Protein AF-A0A2X5NTI5-F1 (afdb_monomer_lite)

pLDDT: mean 83.98, std 12.08, range [47.41, 97.75]

Foldseek 3Di:
DVVVVVVVVVVVVVVVVVVVVVVVVLVVDPDPVVNVVVVVVVVVVVVVVVVVVVVVVVVVVVVVVVVVVVVVVVVVVVVVVVVVVVVVVVVVLQVLLQVQLQVLCCQLPVWGKGKDWDQDPVVRDIDIDIDTPDPDDDPLCVVLSVLSSLLSVLVSCVVVVPPDANEDEDEDPPSDQLSSVVSSVVSQVVGPHYYHYDYDPVNDDDPVVVVVCVVPPPDDADPCRHPVND

Structure (mmCIF, N/CA/C/O backbone):
data_AF-A0A2X5NTI5-F1
#
_entry.id   AF-A0A2X5NTI5-F1
#
loop_
_atom_site.group_PDB
_atom_site.id
_atom_site.type_symbol
_atom_site.label_atom_id
_atom_site.label_alt_id
_atom_site.label_comp_id
_atom_site.label_asym_id
_atom_site.label_entity_id
_atom_site.label_seq_id
_atom_site.pdbx_PDB_ins_code
_atom_site.Cartn_x
_atom_site.Cartn_y
_atom_site.Cartn_z
_atom_site.occupancy
_atom_site.B_iso_or_equiv
_atom_site.auth_seq_id
_atom_site.auth_comp_id
_atom_site.auth_asym_id
_atom_site.auth_atom_id
_atom_site.pdbx_PDB_model_num
ATOM 1 N N . MET A 1 1 ? -51.216 2.227 26.513 1.00 47.41 1 MET A N 1
ATOM 2 C CA . MET A 1 1 ? -50.997 3.481 27.269 1.00 47.41 1 MET A CA 1
ATOM 3 C C . MET A 1 1 ? -52.129 3.809 28.250 1.00 47.41 1 MET A C 1
ATOM 5 O O . MET A 1 1 ? -51.790 4.168 29.366 1.00 47.41 1 MET A O 1
ATOM 9 N N . LEU A 1 2 ? -53.422 3.620 27.923 1.00 50.56 2 LEU A N 1
ATOM 10 C CA . LEU A 1 2 ? -54.542 3.900 28.855 1.00 50.56 2 LEU A CA 1
ATOM 11 C C . LEU A 1 2 ? -54.481 3.134 30.196 1.00 50.56 2 LEU A C 1
ATOM 13 O O . LEU A 1 2 ? -54.517 3.763 31.244 1.00 50.56 2 LEU A O 1
ATOM 17 N N . LYS A 1 3 ? -54.264 1.809 30.181 1.00 49.47 3 LYS A N 1
ATOM 18 C CA . LYS A 1 3 ? -54.204 0.983 31.411 1.00 49.47 3 LYS A CA 1
ATOM 19 C C . LYS A 1 3 ? -53.106 1.383 32.409 1.00 49.47 3 LYS A C 1
ATOM 21 O O . LYS A 1 3 ? -53.234 1.139 33.601 1.00 49.47 3 LYS A O 1
ATOM 26 N N . LYS A 1 4 ? -52.011 1.985 31.927 1.00 50.00 4 LYS A N 1
ATOM 27 C CA . LYS A 1 4 ? -50.905 2.455 32.782 1.00 50.00 4 LYS A CA 1
ATOM 28 C C . LYS A 1 4 ? -51.249 3.792 33.456 1.00 50.00 4 LYS A C 1
ATOM 30 O O . LYS A 1 4 ? -50.701 4.084 34.506 1.00 50.00 4 LYS A O 1
ATOM 35 N N . LYS A 1 5 ? -52.163 4.571 32.860 1.00 53.84 5 LYS A N 1
ATOM 36 C CA . LYS A 1 5 ? -52.659 5.852 33.379 1.00 53.84 5 LYS A CA 1
ATOM 37 C C . LYS A 1 5 ? -53.731 5.634 34.453 1.00 53.84 5 LYS A C 1
ATOM 39 O O . LYS A 1 5 ? -53.582 6.148 35.550 1.00 53.84 5 LYS A O 1
ATOM 44 N N . GLU A 1 6 ? -54.684 4.733 34.199 1.00 61.25 6 GLU A N 1
ATOM 45 C CA . GLU A 1 6 ? -55.702 4.313 35.184 1.00 61.25 6 GLU A CA 1
ATOM 46 C C . GLU A 1 6 ? -55.080 3.716 36.461 1.00 61.25 6 GLU A C 1
ATOM 48 O O . GLU A 1 6 ? -55.556 3.964 37.566 1.00 61.25 6 GLU A O 1
ATOM 53 N N . GLY A 1 7 ? -53.975 2.971 36.328 1.00 62.06 7 GLY A N 1
ATOM 54 C CA . GLY A 1 7 ? -53.232 2.444 37.477 1.00 62.06 7 GLY A CA 1
ATOM 55 C C . GLY A 1 7 ? -52.510 3.515 38.304 1.00 62.06 7 GLY A C 1
ATOM 56 O O . GLY A 1 7 ? -52.376 3.347 39.512 1.00 62.06 7 GLY A O 1
ATOM 57 N N . ILE A 1 8 ? -52.068 4.615 37.684 1.00 63.16 8 ILE A N 1
ATOM 58 C CA . ILE A 1 8 ? -51.453 5.753 38.388 1.00 63.16 8 ILE A CA 1
ATOM 59 C C . ILE A 1 8 ? -52.534 6.568 39.109 1.00 63.16 8 ILE A C 1
ATOM 61 O O . ILE A 1 8 ? -52.346 6.940 40.266 1.00 63.16 8 ILE A O 1
ATOM 65 N N . ASP A 1 9 ? -53.687 6.777 38.471 1.00 71.88 9 ASP A N 1
ATOM 66 C CA . ASP A 1 9 ? -54.797 7.545 39.045 1.00 71.88 9 ASP A CA 1
ATOM 67 C C . ASP A 1 9 ? -55.389 6.853 40.288 1.00 71.88 9 ASP A C 1
ATOM 69 O O . ASP A 1 9 ? -55.587 7.499 41.317 1.00 71.88 9 ASP A O 1
ATOM 73 N N . ALA A 1 10 ? -55.549 5.525 40.260 1.00 73.56 10 ALA A N 1
ATOM 74 C CA . ALA A 1 10 ? -56.008 4.748 41.418 1.00 73.56 10 ALA A CA 1
ATOM 75 C C . ALA A 1 10 ? -55.009 4.744 42.596 1.00 73.56 10 ALA A C 1
ATOM 77 O O . ALA A 1 10 ? -55.403 4.660 43.762 1.00 73.56 10 ALA A O 1
ATOM 78 N N . VAL A 1 11 ? -53.704 4.820 42.311 1.00 71.81 11 VAL A N 1
ATOM 79 C CA . VAL A 1 11 ? -52.665 4.939 43.348 1.00 71.81 11 VAL A CA 1
ATOM 80 C C . VAL A 1 11 ? -52.679 6.340 43.960 1.00 71.81 11 VAL A C 1
ATOM 82 O O . VAL A 1 11 ? -52.600 6.463 45.180 1.00 71.81 11 VAL A O 1
ATOM 85 N N . ASN A 1 12 ? -52.861 7.382 43.146 1.00 71.12 12 ASN A N 1
ATOM 86 C CA . ASN A 1 12 ? -52.989 8.760 43.623 1.00 71.12 12 ASN A CA 1
ATOM 87 C C . ASN A 1 12 ? -54.233 8.960 44.503 1.00 71.12 12 ASN A C 1
ATOM 89 O O . ASN A 1 12 ? -54.155 9.648 45.518 1.00 71.12 12 ASN A O 1
ATOM 93 N N . GLU A 1 13 ? -55.358 8.319 44.175 1.00 79.25 13 GLU A N 1
ATOM 94 C CA . GLU A 1 13 ? -56.563 8.339 45.016 1.00 79.25 13 GLU A CA 1
ATOM 95 C C . GLU A 1 13 ? -56.308 7.738 46.404 1.00 79.25 13 GLU A C 1
ATOM 97 O O . GLU A 1 13 ? -56.663 8.339 47.417 1.00 79.25 13 GLU A O 1
ATOM 102 N N . LYS A 1 14 ? -55.616 6.593 46.470 1.00 74.69 14 LYS A N 1
ATOM 103 C CA . LYS A 1 14 ? -55.236 5.969 47.748 1.00 74.69 14 LYS A CA 1
ATOM 104 C C . LYS A 1 14 ? -54.244 6.807 48.548 1.00 74.69 14 LYS A C 1
ATOM 106 O O . LYS A 1 14 ? -54.340 6.848 49.770 1.00 74.69 14 LYS A O 1
ATOM 111 N N . ILE A 1 15 ? -53.300 7.474 47.884 1.00 74.19 15 ILE A N 1
ATOM 112 C CA . ILE A 1 15 ? -52.361 8.392 48.545 1.00 74.19 15 ILE A CA 1
ATOM 113 C C . ILE A 1 15 ? -53.125 9.557 49.185 1.00 74.19 15 ILE A C 1
ATOM 115 O O . ILE A 1 15 ? -52.877 9.891 50.342 1.00 74.19 15 ILE A O 1
ATOM 119 N N . ASN A 1 16 ? -54.095 10.128 48.471 1.00 77.00 16 ASN A N 1
ATOM 120 C CA . ASN A 1 16 ? -54.912 11.224 48.986 1.00 77.00 16 ASN A CA 1
ATOM 121 C C . ASN A 1 16 ? -55.794 10.794 50.168 1.00 77.00 16 ASN A C 1
ATOM 123 O O . ASN A 1 16 ? -55.910 11.542 51.139 1.00 77.00 16 ASN A O 1
ATOM 127 N N . ASP A 1 17 ? -56.368 9.589 50.125 1.00 78.38 17 ASP A N 1
ATOM 128 C CA . ASP A 1 17 ? -57.139 9.038 51.246 1.00 78.38 17 ASP A CA 1
ATOM 129 C C . ASP A 1 17 ? -56.257 8.804 52.486 1.00 78.38 17 ASP A C 1
ATOM 131 O O . ASP A 1 17 ? -56.614 9.204 53.596 1.00 78.38 17 ASP A O 1
ATOM 135 N N . PHE A 1 18 ? -55.045 8.267 52.309 1.00 74.94 18 PHE A N 1
ATOM 136 C CA . PHE A 1 18 ? -54.101 8.112 53.419 1.00 74.94 18 PHE A CA 1
ATOM 137 C C . PHE A 1 18 ? -53.634 9.450 54.000 1.00 74.94 18 PHE A C 1
ATOM 139 O O . PHE A 1 18 ? -53.533 9.563 55.221 1.00 74.94 18 PHE A O 1
ATOM 146 N N . HIS A 1 19 ? -53.438 10.485 53.179 1.00 72.38 19 HIS A N 1
ATOM 147 C CA . HIS A 1 19 ? -53.153 11.834 53.678 1.00 72.38 19 HIS A CA 1
ATOM 148 C C . HIS A 1 19 ? -54.325 12.431 54.466 1.00 72.38 19 HIS A C 1
ATOM 150 O O . HIS A 1 19 ? -54.111 13.107 55.474 1.00 72.38 19 HIS A O 1
ATOM 156 N N . ALA A 1 20 ? -55.569 12.166 54.057 1.00 74.50 20 ALA A N 1
ATOM 157 C CA . ALA A 1 20 ? -56.748 12.609 54.796 1.00 74.50 20 ALA A CA 1
ATOM 158 C C . ALA A 1 20 ? -56.851 11.919 56.169 1.00 74.50 20 ALA A C 1
ATOM 160 O O . ALA A 1 20 ? -57.092 12.582 57.185 1.00 74.50 20 ALA A O 1
ATOM 161 N N . GLN A 1 21 ? -56.610 10.606 56.217 1.00 71.94 21 GLN A N 1
ATOM 162 C CA . GLN A 1 21 ? -56.594 9.828 57.458 1.00 71.94 21 GLN A CA 1
ATOM 163 C C . GLN A 1 21 ? -55.459 10.273 58.390 1.00 71.94 21 GLN A C 1
ATOM 165 O O . GLN A 1 21 ? -55.701 10.504 59.576 1.00 71.94 21 GLN A O 1
ATOM 170 N N . GLU A 1 22 ? -54.259 10.497 57.855 1.00 63.94 22 GLU A N 1
ATOM 171 C CA . GLU A 1 22 ? -53.105 11.050 58.571 1.00 63.94 22 GLU A CA 1
ATOM 172 C C . GLU A 1 22 ? -53.447 12.403 59.217 1.00 63.94 22 GLU A C 1
ATOM 174 O O . GLU A 1 22 ? -53.312 12.570 60.431 1.00 63.94 22 GLU A O 1
ATOM 179 N N . SER A 1 23 ? -54.004 13.338 58.439 1.00 66.62 23 SER A N 1
ATOM 180 C CA . SER A 1 23 ? -54.413 14.664 58.926 1.00 66.62 23 SER A CA 1
ATOM 181 C C . SER A 1 23 ? -55.461 14.596 60.046 1.00 66.62 23 SER A C 1
ATOM 183 O O . SER A 1 23 ? -55.467 15.428 60.957 1.00 66.62 23 SER A O 1
ATOM 185 N N . SER A 1 24 ? -56.355 13.603 60.006 1.00 66.44 24 SER A N 1
ATOM 186 C CA . SER A 1 24 ? -57.350 13.379 61.062 1.00 66.44 24 SER A CA 1
ATOM 187 C C . SER A 1 24 ? -56.728 12.825 62.353 1.00 66.44 24 SER A C 1
ATOM 189 O O . SER A 1 24 ? -57.104 13.240 63.453 1.00 66.44 24 SER A O 1
ATOM 191 N N . LEU A 1 25 ? -55.721 11.955 62.231 1.00 66.56 25 LEU A N 1
ATOM 192 C CA . LEU A 1 25 ? -55.026 11.342 63.361 1.00 66.56 25 LEU A CA 1
ATOM 193 C C . LEU A 1 25 ? -54.205 12.391 64.127 1.00 66.56 25 LEU A C 1
ATOM 195 O O . LEU A 1 25 ? -54.298 12.473 65.351 1.00 66.56 25 LEU A O 1
ATOM 199 N N . PHE A 1 26 ? -53.501 13.268 63.402 1.00 63.75 26 PHE A N 1
ATOM 200 C CA . PHE A 1 26 ? -52.735 14.385 63.969 1.00 63.75 26 PHE A CA 1
ATOM 201 C C . PHE A 1 26 ? -53.587 15.346 64.809 1.00 63.75 26 PHE A C 1
ATOM 203 O O . PHE A 1 26 ? -53.126 15.828 65.841 1.00 63.75 26 PHE A O 1
ATOM 210 N N . LYS A 1 27 ? -54.846 15.593 64.418 1.00 65.19 27 LYS A N 1
ATOM 211 C CA . LYS A 1 27 ? -55.786 16.442 65.179 1.00 65.19 27 LYS A CA 1
ATOM 212 C C . LYS A 1 27 ? -56.246 15.821 66.501 1.00 65.19 27 LYS A C 1
ATOM 214 O O . LYS A 1 27 ? -56.756 16.535 67.361 1.00 65.19 27 LYS A O 1
ATOM 219 N N . THR A 1 28 ? -56.098 14.507 66.655 1.00 62.56 28 THR A N 1
ATOM 220 C CA . THR A 1 28 ? -56.586 13.757 67.822 1.00 62.56 28 THR A CA 1
ATOM 221 C C . THR A 1 28 ? -55.517 13.638 68.922 1.00 62.56 28 THR A C 1
ATOM 223 O O . THR A 1 28 ? -55.835 13.330 70.071 1.00 62.56 28 THR A O 1
ATOM 226 N N . ILE A 1 29 ? -54.253 13.941 68.606 1.00 62.72 29 ILE A N 1
ATOM 227 C CA . ILE A 1 29 ? -53.109 13.869 69.524 1.00 62.72 29 ILE A CA 1
ATOM 228 C C . ILE A 1 29 ? -53.025 15.171 70.337 1.00 62.72 29 ILE A C 1
ATOM 230 O O . ILE A 1 29 ? -52.802 16.245 69.786 1.00 62.72 29 ILE A O 1
ATOM 234 N N . LYS A 1 30 ? -53.233 15.084 71.659 1.00 59.09 30 LYS A N 1
ATOM 235 C CA . LYS A 1 30 ? -53.304 16.243 72.579 1.00 59.09 30 LYS A CA 1
ATOM 236 C C . LYS A 1 30 ? -51.985 16.584 73.287 1.00 59.09 30 LYS A C 1
ATOM 238 O O . LYS A 1 30 ? -51.929 17.583 73.998 1.00 59.09 30 LYS A O 1
ATOM 243 N N . GLU A 1 31 ? -50.944 15.776 73.103 1.00 66.38 31 GLU A N 1
ATOM 244 C CA . GLU A 1 31 ? -49.635 15.949 73.740 1.00 66.38 31 GLU A CA 1
ATOM 245 C C . GLU A 1 31 ? -48.617 16.542 72.740 1.00 66.38 31 GLU A C 1
ATOM 247 O O . GLU A 1 31 ? -48.325 15.926 71.711 1.00 66.38 31 GLU A O 1
ATOM 252 N N . PRO A 1 32 ? -48.066 17.744 73.006 1.00 68.62 32 PRO A N 1
ATOM 253 C CA . PRO A 1 32 ? -47.139 18.425 72.097 1.00 68.62 32 PRO A CA 1
ATOM 254 C C . PRO A 1 32 ? -45.862 17.630 71.798 1.00 68.62 32 PRO A C 1
ATOM 256 O O . PRO A 1 32 ? -45.332 17.714 70.691 1.00 68.62 32 PRO A O 1
ATOM 259 N N . GLU A 1 33 ? -45.371 16.851 72.766 1.00 67.00 33 GLU A N 1
ATOM 260 C CA . GLU A 1 33 ? -44.155 16.043 72.614 1.00 67.00 33 GLU A CA 1
ATOM 261 C C . GLU A 1 33 ? -44.337 14.910 71.599 1.00 67.00 33 GLU A C 1
ATOM 263 O O . GLU A 1 33 ? -43.497 14.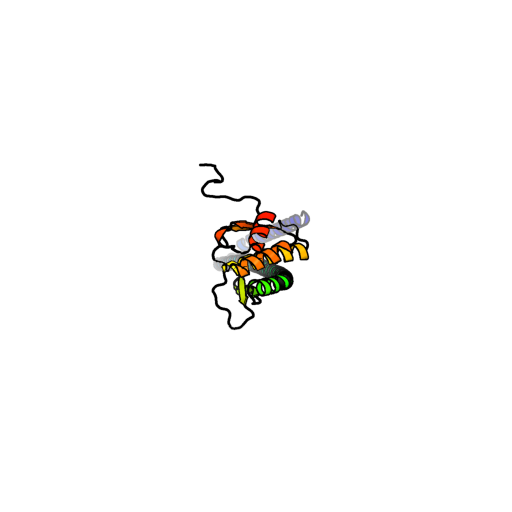741 70.717 1.00 67.00 33 GLU A O 1
ATOM 268 N N . THR A 1 34 ? -45.463 14.193 71.643 1.00 71.38 34 THR A N 1
ATOM 269 C CA . THR A 1 34 ? -45.781 13.113 70.694 1.00 71.38 34 THR A CA 1
ATOM 270 C C . THR A 1 34 ? -45.943 13.651 69.275 1.00 71.38 34 THR A C 1
ATOM 272 O O . THR A 1 34 ? -45.459 13.045 68.321 1.00 71.38 34 THR A O 1
ATOM 275 N N . LEU A 1 35 ? -46.564 14.822 69.126 1.00 73.88 35 LEU A N 1
ATOM 276 C CA . LEU A 1 35 ? -46.727 15.505 67.839 1.00 73.88 35 LEU A CA 1
ATOM 277 C C . LEU A 1 35 ? -45.366 15.922 67.250 1.00 73.88 35 LEU A C 1
ATOM 279 O O . LEU A 1 35 ? -45.123 15.761 66.053 1.00 73.88 35 LEU A O 1
ATOM 283 N N . ASN A 1 36 ? -44.442 16.376 68.102 1.00 75.00 36 ASN A N 1
ATOM 284 C CA . ASN A 1 36 ? -43.073 16.699 67.709 1.00 75.00 36 ASN A CA 1
ATOM 285 C C . ASN A 1 36 ? -42.286 15.445 67.276 1.00 75.00 36 ASN A C 1
ATOM 287 O O . ASN A 1 36 ? -41.614 15.466 66.246 1.00 75.00 36 ASN A O 1
ATOM 291 N N . SER A 1 37 ? -42.419 14.326 67.998 1.00 75.94 37 SER A N 1
ATOM 292 C CA . SER A 1 37 ? -41.801 13.045 67.621 1.00 75.94 37 SER A CA 1
ATOM 293 C C . SER A 1 37 ? -42.321 12.502 66.287 1.00 75.94 37 SER A C 1
ATOM 295 O O . SER A 1 37 ? -41.539 11.990 65.487 1.00 75.94 37 SER A O 1
ATOM 297 N N . ILE A 1 38 ? -43.620 12.641 66.002 1.00 78.75 38 ILE A N 1
ATOM 298 C CA . ILE A 1 38 ? -44.190 12.216 64.715 1.00 78.75 38 ILE A CA 1
ATOM 299 C C . ILE A 1 38 ? -43.662 13.094 63.574 1.00 78.75 38 ILE A C 1
ATOM 301 O O . ILE A 1 38 ? -43.257 12.560 62.545 1.00 78.75 38 ILE A O 1
ATOM 305 N N . ASN A 1 39 ? -43.579 14.415 63.761 1.00 79.69 39 ASN A N 1
ATOM 306 C CA . ASN A 1 39 ? -42.977 15.307 62.763 1.00 79.69 39 ASN A CA 1
ATOM 307 C C . ASN A 1 39 ? -41.508 14.949 62.480 1.00 79.69 39 ASN A C 1
ATOM 309 O O . ASN A 1 39 ? -41.081 14.947 61.327 1.00 79.69 39 ASN A O 1
ATOM 313 N N . GLN A 1 40 ? -40.735 14.584 63.508 1.00 82.88 40 GLN A N 1
ATOM 314 C CA . GLN A 1 40 ? -39.362 14.102 63.327 1.00 82.88 40 GLN A CA 1
ATOM 315 C C . GLN A 1 40 ? -39.304 12.800 62.516 1.00 82.88 40 GLN A C 1
ATOM 317 O O . GLN A 1 40 ? -38.459 12.670 61.629 1.00 82.88 40 GLN A O 1
ATOM 322 N N . LEU A 1 41 ? -40.208 11.850 62.777 1.00 80.62 41 LEU A N 1
ATOM 323 C CA . LEU A 1 41 ? -40.315 10.613 61.996 1.00 80.62 41 LEU A CA 1
ATOM 324 C C . LEU A 1 41 ? -40.711 10.888 60.541 1.00 80.62 41 LEU A C 1
ATOM 326 O O . LEU A 1 41 ? -40.142 10.278 59.638 1.00 80.62 41 LEU A O 1
ATOM 330 N N . PHE A 1 42 ? -41.628 11.826 60.301 1.00 83.50 42 PHE A N 1
ATOM 331 C CA . PHE A 1 42 ? -42.053 12.216 58.957 1.00 83.50 42 PHE A CA 1
ATOM 332 C C . PHE A 1 42 ? -40.919 12.875 58.161 1.00 83.50 42 PHE A C 1
ATOM 334 O O . PHE A 1 42 ? -40.689 12.528 57.000 1.00 83.50 42 PHE A O 1
ATOM 341 N N . ASN A 1 43 ? -40.151 13.764 58.797 1.00 87.56 43 ASN A N 1
ATOM 342 C CA . ASN A 1 43 ? -38.966 14.368 58.187 1.00 87.56 43 ASN A CA 1
ATOM 343 C C . ASN A 1 43 ? -37.936 13.298 57.813 1.00 87.56 43 ASN A C 1
ATOM 345 O O . ASN A 1 43 ? -37.433 13.287 56.693 1.00 87.56 43 ASN A O 1
ATOM 349 N N . LYS A 1 44 ? -37.689 12.341 58.715 1.00 88.69 44 LYS A N 1
ATOM 350 C CA . LYS A 1 44 ? -36.757 11.237 58.465 1.00 88.69 44 LYS A CA 1
ATOM 351 C C . LYS A 1 44 ? -37.243 10.296 57.359 1.00 88.69 44 LYS A C 1
ATOM 353 O O . LYS A 1 44 ? -36.443 9.822 56.560 1.00 88.69 44 LYS A O 1
ATOM 358 N N . LEU A 1 45 ? -38.549 10.042 57.275 1.00 85.44 45 LEU A N 1
ATOM 359 C CA . LEU A 1 45 ? -39.154 9.282 56.179 1.00 85.44 45 LEU A CA 1
ATOM 360 C C . LEU A 1 45 ? -39.006 10.010 54.836 1.00 85.44 45 LEU A C 1
ATOM 362 O O . LEU A 1 45 ? -38.719 9.371 53.825 1.00 85.44 45 LEU A O 1
ATOM 366 N N . THR A 1 46 ? -39.193 11.329 54.828 1.00 88.56 46 THR A N 1
ATOM 367 C CA . THR A 1 46 ? -39.023 12.165 53.632 1.00 88.56 46 THR A CA 1
ATOM 368 C C . THR A 1 46 ? -37.575 12.129 53.149 1.00 88.56 46 THR A C 1
ATOM 370 O O . THR A 1 46 ? -37.336 11.806 51.990 1.00 88.56 46 THR A O 1
ATOM 373 N N . GLU A 1 47 ? -36.612 12.315 54.053 1.00 91.81 47 GLU A N 1
ATOM 374 C CA . GLU A 1 47 ? -35.179 12.206 53.754 1.00 91.81 47 GLU A CA 1
ATOM 375 C C . GLU A 1 47 ? -34.816 10.815 53.198 1.00 91.81 47 GLU A C 1
ATOM 377 O O . GLU A 1 47 ? -34.097 10.692 52.207 1.00 91.81 47 GLU A O 1
ATOM 382 N N . LEU A 1 48 ? -35.360 9.740 53.781 1.00 90.69 48 LEU A N 1
ATOM 383 C CA . LEU A 1 48 ? -35.163 8.379 53.269 1.00 90.69 48 LEU A CA 1
ATOM 384 C C . LEU A 1 48 ? -35.742 8.187 51.859 1.00 90.69 48 LEU A C 1
ATOM 386 O O . LEU A 1 48 ? -35.129 7.493 51.049 1.00 90.69 48 LEU A O 1
ATOM 390 N N . ARG A 1 49 ? -36.894 8.794 51.545 1.00 89.12 49 ARG A N 1
ATOM 391 C CA . ARG A 1 49 ? -37.496 8.741 50.201 1.00 89.12 49 ARG A CA 1
ATOM 392 C C . ARG A 1 49 ? -36.665 9.500 49.171 1.00 89.12 49 ARG A C 1
ATOM 394 O O . ARG A 1 49 ? -36.468 8.989 48.072 1.00 89.12 49 ARG A O 1
ATOM 401 N N . GLU A 1 50 ? -36.160 10.678 49.521 1.00 92.62 50 GLU A N 1
ATOM 402 C CA . GLU A 1 50 ? -35.265 11.455 48.656 1.00 92.62 50 GLU A CA 1
ATOM 403 C C . GLU A 1 50 ? -33.962 10.694 48.383 1.00 92.62 50 GLU A C 1
ATOM 405 O O . GLU A 1 50 ? -33.534 10.574 47.233 1.00 92.62 50 GLU A O 1
ATOM 410 N N . ASN A 1 51 ? -33.380 10.093 49.425 1.00 92.69 51 ASN A N 1
ATOM 411 C CA . ASN A 1 51 ? -32.199 9.244 49.298 1.00 92.69 51 ASN A CA 1
ATOM 412 C C . ASN A 1 51 ? -32.464 8.024 48.408 1.00 92.69 51 ASN A C 1
ATOM 414 O O . ASN A 1 51 ? -31.640 7.710 47.550 1.00 92.69 51 ASN A O 1
ATOM 418 N N . LEU A 1 52 ? -33.614 7.360 48.559 1.00 91.25 52 LEU A N 1
ATOM 419 C CA . LEU A 1 52 ? -33.998 6.232 47.709 1.00 91.25 52 LEU A CA 1
ATOM 420 C C . LEU A 1 52 ? -34.104 6.650 46.235 1.00 91.25 52 LEU A C 1
ATOM 422 O O . LEU A 1 52 ? -33.497 6.006 45.385 1.00 91.25 52 LEU A O 1
ATOM 426 N N . ALA A 1 53 ? -34.794 7.754 45.937 1.00 90.94 53 ALA A N 1
ATOM 427 C CA . ALA A 1 53 ? -34.933 8.261 44.570 1.00 90.94 53 ALA A CA 1
ATOM 428 C C . ALA A 1 53 ? -33.574 8.635 43.944 1.00 90.94 53 ALA A C 1
ATOM 430 O O . ALA A 1 53 ? -33.317 8.372 42.764 1.00 90.94 53 ALA A O 1
ATOM 431 N N . SER A 1 54 ? -32.673 9.211 44.745 1.00 93.31 54 SER A N 1
ATOM 432 C CA . SER A 1 54 ? -31.294 9.501 44.340 1.00 93.31 54 SER A CA 1
ATOM 433 C C . SER A 1 54 ? -30.518 8.218 44.014 1.00 93.31 54 SER A C 1
ATOM 435 O O . SER A 1 54 ? -29.880 8.123 42.961 1.00 93.31 54 SER A O 1
ATOM 437 N N . ILE A 1 55 ? -30.623 7.193 44.866 1.00 93.69 55 ILE A N 1
ATOM 438 C CA . ILE A 1 55 ? -29.998 5.881 44.647 1.00 93.69 55 ILE A CA 1
ATOM 439 C C . ILE A 1 55 ? -30.545 5.218 43.377 1.00 93.69 55 ILE A C 1
ATOM 441 O O . ILE A 1 55 ? -29.755 4.741 42.565 1.00 93.69 55 ILE A O 1
ATOM 445 N N . GLU A 1 56 ? -31.860 5.223 43.161 1.00 91.75 56 GLU A N 1
ATOM 446 C CA . GLU A 1 56 ? -32.495 4.661 41.960 1.00 91.75 56 GLU A CA 1
ATOM 447 C C . GLU A 1 56 ? -32.028 5.366 40.678 1.00 91.75 56 GLU A C 1
ATOM 449 O O . GLU A 1 56 ? -31.723 4.718 39.670 1.00 91.75 56 GLU A O 1
ATOM 454 N N . THR A 1 57 ? -31.893 6.693 40.728 1.00 95.81 57 THR A N 1
ATOM 455 C CA . THR A 1 57 ? -31.368 7.488 39.611 1.00 95.81 57 THR A CA 1
ATOM 456 C C . THR A 1 57 ? -29.916 7.118 39.310 1.00 95.81 57 THR A C 1
ATOM 458 O O . THR A 1 57 ? -29.557 6.887 38.154 1.00 95.81 57 THR A O 1
ATOM 461 N N . ASN A 1 58 ? -29.075 7.012 40.340 1.00 94.75 58 ASN A N 1
ATOM 462 C CA . ASN A 1 58 ? -27.675 6.618 40.182 1.00 94.75 58 ASN A CA 1
ATOM 463 C C . ASN A 1 58 ? -27.541 5.190 39.646 1.00 94.75 58 ASN A C 1
ATOM 465 O O . ASN A 1 58 ? -26.730 4.948 38.756 1.00 94.75 58 ASN A O 1
ATOM 469 N N . LEU A 1 59 ? -28.366 4.260 40.129 1.00 95.06 59 LEU A N 1
ATOM 470 C CA . LEU A 1 59 ? -28.387 2.878 39.658 1.00 95.06 59 LEU A CA 1
ATOM 471 C C . LEU A 1 59 ? -28.776 2.795 38.177 1.00 95.06 59 LEU A C 1
ATOM 473 O O . LEU A 1 59 ? -28.143 2.069 37.415 1.00 95.06 59 LEU A O 1
ATOM 477 N N . THR A 1 60 ? -29.752 3.597 37.749 1.00 96.38 60 THR A N 1
ATOM 478 C CA . THR A 1 60 ? -30.131 3.709 36.332 1.00 96.38 60 THR A CA 1
ATOM 479 C C . THR A 1 60 ? -28.958 4.214 35.491 1.00 96.38 60 THR A C 1
ATOM 481 O O . THR A 1 60 ? -28.590 3.576 34.510 1.00 96.38 60 THR A O 1
ATOM 484 N N . ARG A 1 61 ? -28.282 5.286 35.928 1.00 96.12 61 ARG A N 1
ATOM 485 C CA . ARG A 1 61 ? -27.097 5.826 35.235 1.00 96.12 61 ARG A CA 1
ATOM 486 C C . ARG A 1 61 ? -25.954 4.816 35.140 1.00 96.12 61 ARG A C 1
ATOM 488 O O . ARG A 1 61 ? -25.279 4.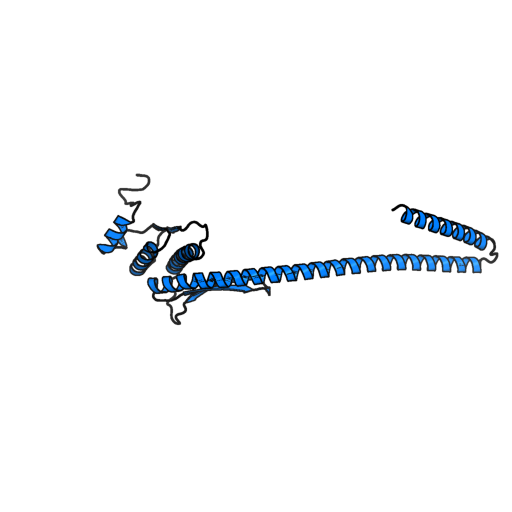765 34.114 1.00 96.12 61 ARG A O 1
ATOM 495 N N . ILE A 1 62 ? -25.722 4.030 36.192 1.00 96.88 62 ILE A N 1
ATOM 496 C CA . ILE A 1 62 ? -24.708 2.966 36.198 1.00 96.88 62 ILE A CA 1
ATOM 497 C C . ILE A 1 62 ? -25.067 1.894 35.168 1.00 96.88 62 ILE A C 1
ATOM 499 O O . ILE A 1 62 ? -24.209 1.498 34.383 1.00 96.88 62 ILE A O 1
ATOM 503 N N . ASN A 1 63 ? -26.328 1.464 35.124 1.00 96.88 63 ASN A N 1
ATOM 504 C CA . ASN A 1 63 ? -26.784 0.469 34.157 1.00 96.88 63 ASN A CA 1
ATOM 505 C C . ASN A 1 63 ? -26.655 0.970 32.712 1.00 96.88 63 ASN A C 1
ATOM 507 O O . ASN A 1 63 ? -26.137 0.240 31.869 1.00 96.88 63 ASN A O 1
ATOM 511 N N . ASP A 1 64 ? -27.041 2.219 32.442 1.00 97.50 64 ASP A N 1
ATOM 512 C CA . ASP A 1 64 ? -26.906 2.832 31.116 1.00 97.50 64 ASP A CA 1
ATOM 513 C C . ASP A 1 64 ? -25.434 2.963 30.705 1.00 97.50 64 ASP A C 1
ATOM 515 O O . ASP A 1 64 ? -25.065 2.650 29.573 1.00 97.50 64 ASP A O 1
ATOM 519 N N . THR A 1 65 ? -24.567 3.366 31.639 1.00 97.31 65 THR A N 1
ATOM 520 C CA . THR A 1 65 ? -23.119 3.462 31.400 1.00 97.31 65 THR A CA 1
ATOM 521 C C . THR A 1 65 ? -22.516 2.089 31.112 1.00 97.31 65 THR A C 1
ATOM 523 O O . THR A 1 65 ? -21.744 1.952 30.168 1.00 97.31 65 THR A O 1
ATOM 526 N N . ASN A 1 66 ? -22.897 1.053 31.863 1.00 97.44 66 ASN A N 1
ATOM 527 C CA . ASN A 1 66 ? -22.431 -0.315 31.627 1.00 97.44 66 ASN A CA 1
ATOM 528 C C . ASN A 1 66 ? -22.909 -0.858 30.274 1.00 97.44 66 ASN A C 1
ATOM 530 O O . ASN A 1 66 ? -22.150 -1.530 29.578 1.00 97.44 66 ASN A O 1
ATOM 534 N N . ALA A 1 67 ? -24.146 -0.550 29.877 1.00 97.62 67 ALA A N 1
ATOM 535 C CA . ALA A 1 67 ? -24.658 -0.910 28.559 1.00 97.62 67 ALA A CA 1
ATOM 536 C C . ALA A 1 67 ? -23.876 -0.207 27.438 1.00 97.62 67 ALA A C 1
ATOM 538 O O . ALA A 1 67 ? -23.554 -0.834 26.429 1.00 97.62 67 ALA A O 1
ATOM 539 N N . LEU A 1 68 ? -23.523 1.069 27.631 1.00 97.62 68 LEU A N 1
ATOM 540 C CA . LEU A 1 68 ? -22.697 1.818 26.688 1.00 97.62 68 LEU A CA 1
ATOM 541 C C . LEU A 1 68 ? -21.276 1.250 26.593 1.00 97.62 68 LEU A C 1
ATOM 543 O O . LEU A 1 68 ? -20.792 1.057 25.483 1.00 97.62 68 LEU A O 1
ATOM 547 N N . ILE A 1 69 ? -20.631 0.949 27.726 1.00 97.38 69 ILE A N 1
ATOM 548 C CA . ILE A 1 69 ? -19.302 0.317 27.761 1.00 97.38 69 ILE A CA 1
ATOM 549 C C . ILE A 1 69 ? -19.329 -0.981 26.959 1.00 97.38 69 ILE A C 1
ATOM 551 O O . ILE A 1 69 ? -18.543 -1.130 26.030 1.00 97.38 69 ILE A O 1
ATOM 555 N N . LYS A 1 70 ? -20.301 -1.856 27.236 1.00 97.31 70 LYS A N 1
ATOM 556 C CA . LYS A 1 70 ? -20.452 -3.118 26.511 1.00 97.31 70 LYS A CA 1
ATOM 557 C C . LYS A 1 70 ? -20.641 -2.905 25.006 1.00 97.31 70 LYS A C 1
ATOM 559 O O . LYS A 1 70 ? -20.008 -3.574 24.202 1.00 97.31 70 LYS A O 1
ATOM 564 N N . SER A 1 71 ? -21.474 -1.941 24.610 1.00 97.75 71 SER A N 1
ATOM 565 C CA . SER A 1 71 ? -21.677 -1.618 23.192 1.00 97.75 71 SER A CA 1
ATOM 566 C C . SER A 1 71 ? -20.406 -1.099 22.513 1.00 97.75 71 SER A C 1
ATOM 568 O O . SER A 1 71 ? -20.216 -1.337 21.318 1.00 97.75 71 SER A O 1
ATOM 570 N N . LEU A 1 72 ? -19.572 -0.342 23.229 1.00 96.56 72 LEU A N 1
ATOM 571 C CA . LEU A 1 72 ? -18.301 0.164 22.715 1.00 96.56 72 LEU A CA 1
ATOM 572 C C . LEU A 1 72 ? -17.263 -0.955 22.608 1.00 96.56 72 LEU A C 1
ATOM 574 O O . LEU A 1 72 ? -16.551 -1.002 21.611 1.00 96.56 72 LEU A O 1
ATOM 578 N N . GLU A 1 73 ? -17.216 -1.868 23.577 1.00 95.25 73 GLU A N 1
ATOM 579 C CA . GLU A 1 73 ? -16.379 -3.073 23.534 1.00 95.25 73 GLU A CA 1
ATOM 580 C C . GLU A 1 73 ? -16.753 -3.961 22.341 1.00 95.25 73 GLU A C 1
ATOM 582 O O . GLU A 1 73 ? -15.896 -4.238 21.507 1.00 95.25 73 GLU A O 1
ATOM 587 N N . ASP A 1 74 ? -18.042 -4.270 22.164 1.00 96.12 74 ASP A N 1
ATOM 588 C CA . ASP A 1 74 ? -18.536 -5.049 21.019 1.00 96.12 74 ASP A CA 1
ATOM 589 C C . ASP A 1 74 ? -18.205 -4.373 19.672 1.00 96.12 74 ASP A C 1
ATOM 591 O O . ASP A 1 74 ? -17.964 -5.038 18.663 1.00 96.12 74 ASP A O 1
ATOM 595 N N . SER A 1 75 ? -18.222 -3.035 19.625 1.00 95.94 75 SER A N 1
ATOM 596 C CA . SER A 1 75 ? -17.870 -2.276 18.415 1.00 95.94 75 SER A CA 1
ATOM 597 C C . SER A 1 75 ? -16.366 -2.289 18.153 1.00 95.94 75 SER A C 1
ATOM 599 O O . SER A 1 75 ? -15.948 -2.387 17.002 1.00 95.94 75 SER A O 1
ATOM 601 N N . LYS A 1 76 ? -15.552 -2.206 19.211 1.00 90.38 76 LYS A N 1
ATOM 602 C CA . LYS A 1 76 ? -14.094 -2.300 19.131 1.00 90.38 76 LYS A CA 1
ATOM 603 C C . LYS A 1 76 ? -13.676 -3.662 18.584 1.00 90.38 76 LYS A C 1
ATOM 605 O O . LYS A 1 76 ? -12.842 -3.711 17.689 1.00 90.38 76 LYS A O 1
ATOM 610 N N . ASP A 1 77 ? -14.276 -4.737 19.084 1.00 90.56 77 ASP A N 1
ATOM 611 C CA . ASP A 1 77 ? -13.931 -6.099 18.676 1.00 90.56 77 ASP A CA 1
ATOM 612 C C . ASP A 1 77 ? -14.282 -6.343 17.200 1.00 90.56 77 ASP A C 1
ATOM 614 O O . ASP A 1 77 ? -13.448 -6.829 16.444 1.00 90.56 77 ASP A O 1
ATOM 618 N N . LYS A 1 78 ? -15.442 -5.861 16.731 1.00 94.94 78 LYS A N 1
ATOM 619 C CA . LYS A 1 78 ? -15.790 -5.906 15.296 1.00 94.94 78 LYS A CA 1
ATOM 620 C C . LYS A 1 78 ? -14.803 -5.149 14.410 1.00 94.94 78 LYS A C 1
ATOM 622 O O . LYS A 1 78 ? -14.466 -5.621 13.331 1.00 94.94 78 LYS A O 1
ATOM 627 N N . LEU A 1 79 ? -14.357 -3.969 14.844 1.00 90.75 79 LEU A N 1
ATOM 628 C CA . LEU A 1 79 ? -13.362 -3.200 14.096 1.00 90.75 79 LEU A CA 1
ATOM 629 C C . LEU A 1 79 ? -12.016 -3.928 14.038 1.00 90.75 79 LEU A C 1
ATOM 631 O O . LEU A 1 79 ? -11.345 -3.865 13.012 1.00 90.75 79 LEU A O 1
ATOM 635 N N . LEU A 1 80 ? -11.623 -4.620 15.111 1.00 86.69 80 LEU A N 1
ATOM 636 C CA . LEU A 1 80 ? -10.408 -5.435 15.116 1.00 86.69 80 LEU A CA 1
ATOM 637 C C . LEU A 1 80 ? -10.514 -6.601 14.125 1.00 86.69 80 LEU A C 1
ATOM 639 O O . LEU A 1 80 ? -9.583 -6.790 13.346 1.00 86.69 80 LEU A O 1
ATOM 643 N N . ASP A 1 81 ? -11.655 -7.293 14.075 1.00 89.62 81 ASP A N 1
ATOM 644 C CA . ASP A 1 81 ? -11.901 -8.363 13.097 1.00 89.62 81 ASP A CA 1
ATOM 645 C C . ASP A 1 81 ? -11.833 -7.841 11.646 1.00 89.62 81 ASP A C 1
ATOM 647 O O . ASP A 1 81 ? -11.233 -8.465 10.768 1.00 89.62 81 ASP A O 1
ATOM 651 N N . GLU A 1 82 ? -12.421 -6.670 11.373 1.00 90.75 82 GLU A N 1
ATOM 652 C CA . GLU A 1 82 ? -12.363 -6.028 10.051 1.00 90.75 82 GLU A CA 1
ATOM 653 C C . GLU A 1 82 ? -10.930 -5.641 9.654 1.00 90.75 82 GLU A C 1
ATOM 655 O O . GLU A 1 82 ? -10.534 -5.829 8.499 1.00 90.75 82 GLU A O 1
ATOM 660 N N . ILE A 1 83 ? -10.144 -5.122 10.603 1.00 85.56 83 ILE A N 1
ATOM 661 C CA . ILE A 1 83 ? -8.730 -4.793 10.392 1.00 85.56 83 ILE A CA 1
ATOM 662 C C . ILE A 1 83 ? -7.933 -6.062 10.097 1.00 85.56 83 ILE A C 1
ATOM 664 O O . ILE A 1 83 ? -7.156 -6.067 9.145 1.00 85.56 83 ILE A O 1
ATOM 668 N N . GLU A 1 84 ? -8.133 -7.138 10.856 1.00 84.62 84 GLU A N 1
ATOM 669 C CA . GLU A 1 84 ? -7.420 -8.400 10.649 1.00 84.62 84 GLU A CA 1
ATOM 670 C C . GLU A 1 84 ? -7.695 -8.978 9.253 1.00 84.62 84 GLU A C 1
ATOM 672 O O . GLU A 1 84 ? -6.763 -9.325 8.525 1.00 84.62 84 GLU A O 1
ATOM 677 N N . LEU A 1 85 ? -8.960 -8.992 8.821 1.00 88.56 85 LEU A N 1
ATOM 678 C CA . LEU A 1 85 ? -9.334 -9.422 7.471 1.00 88.56 85 LEU A CA 1
ATOM 679 C C . LEU A 1 85 ? -8.695 -8.547 6.382 1.00 88.56 85 LEU A C 1
ATOM 681 O O . LEU A 1 85 ? -8.254 -9.057 5.347 1.00 88.56 85 LEU A O 1
ATOM 685 N N . ALA A 1 86 ? -8.630 -7.231 6.600 1.00 87.25 86 ALA A N 1
ATOM 686 C CA . ALA A 1 86 ? -7.975 -6.313 5.674 1.00 87.25 86 ALA A CA 1
ATOM 687 C C . ALA A 1 86 ? -6.457 -6.553 5.601 1.00 87.25 86 ALA A C 1
ATOM 689 O O . ALA A 1 86 ? -5.898 -6.535 4.503 1.00 87.25 86 ALA A O 1
ATOM 690 N N . VAL A 1 87 ? -5.805 -6.825 6.737 1.00 84.62 87 VAL A N 1
ATOM 691 C CA . VAL A 1 87 ? -4.371 -7.148 6.819 1.00 84.62 87 VAL A CA 1
ATOM 692 C C . VAL A 1 87 ? -4.065 -8.453 6.084 1.00 84.62 87 VAL A C 1
ATOM 694 O O . VAL A 1 87 ? -3.181 -8.464 5.234 1.00 84.62 87 VAL A O 1
ATOM 697 N N . GLN A 1 88 ? -4.851 -9.512 6.284 1.00 86.19 88 GLN A N 1
ATOM 698 C CA . GLN A 1 88 ? -4.677 -10.777 5.551 1.00 86.19 88 GLN A CA 1
ATOM 699 C C . GLN A 1 88 ? -4.821 -10.592 4.030 1.00 86.19 88 GLN A C 1
ATOM 701 O O . GLN A 1 88 ? -4.066 -11.155 3.232 1.00 86.19 88 GLN A O 1
ATOM 706 N N . GLY A 1 89 ? -5.790 -9.778 3.596 1.00 86.94 89 GLY A N 1
ATOM 707 C CA . GLY A 1 89 ? -5.953 -9.437 2.181 1.00 86.94 89 GLY A CA 1
ATOM 708 C C . GLY A 1 89 ? -4.760 -8.659 1.615 1.00 86.94 89 GLY A C 1
ATOM 709 O O . GLY A 1 89 ? -4.400 -8.827 0.448 1.00 86.94 89 GLY A O 1
ATOM 710 N N . LEU A 1 90 ? -4.142 -7.821 2.441 1.00 87.25 90 LEU A N 1
ATOM 711 C CA . LEU A 1 90 ? -2.977 -7.021 2.096 1.00 87.25 90 LEU A CA 1
ATOM 712 C C . LEU A 1 90 ? -1.706 -7.869 1.997 1.00 87.25 90 LEU A C 1
ATOM 714 O O . LEU A 1 90 ? -1.000 -7.739 1.002 1.00 87.25 90 LEU A O 1
ATOM 718 N N . GLU A 1 91 ? -1.473 -8.788 2.935 1.00 88.88 91 GLU A N 1
ATOM 719 C CA . GLU A 1 91 ? -0.359 -9.749 2.901 1.00 88.88 91 GLU A CA 1
ATOM 720 C C . GLU A 1 91 ? -0.354 -10.550 1.596 1.00 88.88 91 GLU A C 1
ATOM 722 O O . GLU A 1 91 ? 0.648 -10.585 0.885 1.00 88.88 91 GLU A O 1
ATOM 727 N N . LYS A 1 92 ? -1.511 -11.084 1.189 1.00 91.56 92 LYS A N 1
ATOM 728 C CA . LYS A 1 92 ? -1.642 -11.802 -0.086 1.00 91.56 92 LYS A CA 1
ATOM 729 C C . LYS A 1 92 ? -1.305 -10.933 -1.301 1.00 91.56 92 LYS A C 1
ATOM 731 O O . LYS A 1 92 ? -0.724 -11.410 -2.275 1.00 91.56 92 LYS A O 1
ATOM 736 N N . ASN A 1 93 ? -1.697 -9.660 -1.285 1.00 93.12 93 ASN A N 1
ATOM 737 C CA . ASN A 1 93 ? -1.359 -8.739 -2.370 1.00 93.12 93 ASN A CA 1
ATOM 738 C C . ASN A 1 93 ? 0.138 -8.413 -2.382 1.00 93.12 93 ASN A C 1
ATOM 740 O O . ASN A 1 93 ? 0.719 -8.303 -3.460 1.00 93.12 93 ASN A O 1
ATOM 744 N N . ILE A 1 94 ? 0.753 -8.294 -1.204 1.00 93.56 94 ILE A N 1
ATOM 745 C CA . ILE A 1 94 ? 2.189 -8.068 -1.036 1.00 93.56 94 ILE A CA 1
ATOM 746 C C . ILE A 1 94 ? 2.991 -9.264 -1.544 1.00 93.56 94 ILE A C 1
ATOM 748 O O . ILE A 1 94 ? 3.972 -9.059 -2.248 1.00 93.56 94 ILE A O 1
ATOM 752 N N . GLU A 1 95 ? 2.557 -10.498 -1.282 1.00 94.56 95 GLU A N 1
ATOM 753 C CA . GLU A 1 95 ? 3.192 -11.702 -1.833 1.00 94.56 95 GLU A CA 1
ATOM 754 C C . GLU A 1 95 ? 3.226 -11.668 -3.367 1.00 94.56 95 GLU A C 1
ATOM 756 O O . GLU A 1 95 ? 4.296 -11.778 -3.963 1.00 94.56 95 GLU A O 1
ATOM 761 N N . ILE A 1 96 ? 2.077 -11.423 -4.009 1.00 96.31 96 ILE A N 1
ATOM 762 C CA . ILE A 1 96 ? 1.980 -11.334 -5.478 1.00 96.31 96 ILE A CA 1
ATOM 763 C C . ILE A 1 96 ? 2.836 -10.179 -6.010 1.00 96.31 96 ILE A C 1
ATOM 765 O O . ILE A 1 96 ? 3.495 -10.308 -7.039 1.00 96.31 96 ILE A O 1
ATOM 769 N N . PHE A 1 97 ? 2.819 -9.032 -5.332 1.00 96.75 97 PHE A N 1
ATOM 770 C CA . PHE A 1 97 ? 3.645 -7.889 -5.702 1.00 96.75 97 PHE A CA 1
ATOM 771 C C . PHE A 1 97 ? 5.142 -8.223 -5.614 1.00 96.75 97 PHE A C 1
ATOM 773 O O . PHE A 1 97 ? 5.889 -7.918 -6.544 1.00 96.75 97 PHE A O 1
ATOM 780 N N . ASN A 1 98 ? 5.574 -8.885 -4.540 1.00 95.62 98 ASN A N 1
ATOM 781 C CA . ASN A 1 98 ? 6.972 -9.227 -4.289 1.00 95.62 98 ASN A CA 1
ATOM 782 C C . ASN A 1 98 ? 7.531 -10.268 -5.261 1.00 95.62 98 ASN A C 1
ATOM 784 O O . ASN A 1 98 ? 8.736 -10.247 -5.511 1.00 95.62 98 ASN A O 1
ATOM 788 N N . GLU A 1 99 ? 6.696 -11.123 -5.862 1.00 96.12 99 GLU A N 1
ATOM 789 C CA . GLU A 1 99 ? 7.118 -11.957 -6.998 1.00 96.12 99 GLU A CA 1
ATOM 790 C C . GLU A 1 99 ? 7.666 -11.073 -8.130 1.00 96.12 99 GLU A C 1
ATOM 792 O O . GLU A 1 99 ? 8.809 -11.234 -8.560 1.00 96.12 99 GLU A O 1
ATOM 797 N N . PHE A 1 100 ? 6.888 -10.072 -8.555 1.00 96.56 100 PHE A N 1
ATOM 798 C CA . PHE A 1 100 ? 7.287 -9.161 -9.629 1.00 96.56 100 PHE A CA 1
ATOM 799 C C . PHE A 1 100 ? 8.404 -8.208 -9.215 1.00 96.56 100 PHE A C 1
ATOM 801 O O . PHE A 1 100 ? 9.333 -7.986 -9.988 1.00 96.56 100 PHE A O 1
ATOM 808 N N . PHE A 1 101 ? 8.319 -7.637 -8.014 1.00 95.44 101 PHE A N 1
ATOM 809 C CA . PHE A 1 101 ? 9.298 -6.673 -7.523 1.00 95.44 101 PHE A CA 1
ATOM 810 C C . PHE A 1 101 ? 10.667 -7.319 -7.307 1.00 95.44 101 PHE A C 1
ATOM 812 O O . PHE A 1 101 ? 11.685 -6.769 -7.731 1.00 95.44 101 PHE A O 1
ATOM 819 N N . GLY A 1 102 ? 10.702 -8.524 -6.735 1.00 93.31 102 GLY A N 1
ATOM 820 C CA . GLY A 1 102 ? 11.931 -9.289 -6.567 1.00 93.31 102 GLY A CA 1
ATOM 821 C C . GLY A 1 102 ? 12.566 -9.673 -7.903 1.00 93.31 102 GLY A C 1
ATOM 822 O O . GLY A 1 102 ? 13.779 -9.553 -8.055 1.00 93.31 102 GLY A O 1
ATOM 823 N N . ASP A 1 103 ? 11.771 -10.102 -8.885 1.00 93.94 103 ASP A N 1
ATOM 824 C CA . ASP A 1 103 ? 12.285 -10.444 -10.216 1.00 93.94 103 ASP A CA 1
ATOM 825 C C . ASP A 1 103 ? 12.824 -9.210 -10.954 1.00 93.94 103 ASP A C 1
ATOM 827 O O . ASP A 1 103 ? 13.963 -9.227 -11.409 1.00 93.94 103 ASP A O 1
ATOM 831 N N . LEU A 1 104 ? 12.069 -8.109 -10.984 1.00 93.94 104 LEU A N 1
ATOM 832 C CA . LEU A 1 104 ? 12.500 -6.859 -11.621 1.00 93.94 104 LEU A CA 1
ATOM 833 C C . LEU A 1 104 ? 13.780 -6.303 -11.002 1.00 93.94 104 LEU A C 1
ATOM 835 O O . LEU A 1 104 ? 14.704 -5.915 -11.712 1.00 93.94 104 LEU A O 1
ATOM 839 N N . THR A 1 105 ? 13.854 -6.266 -9.672 1.00 91.38 105 THR A N 1
ATOM 840 C CA . THR A 1 105 ? 15.045 -5.746 -8.993 1.00 91.38 105 THR A CA 1
ATOM 841 C C . THR A 1 105 ? 16.263 -6.633 -9.210 1.00 91.38 105 THR A C 1
ATOM 843 O O . THR A 1 105 ? 17.371 -6.115 -9.352 1.00 91.38 105 THR A O 1
ATOM 846 N N . LYS A 1 106 ? 16.075 -7.951 -9.338 1.00 90.94 106 LYS A N 1
ATOM 847 C CA . LYS A 1 106 ? 17.160 -8.864 -9.692 1.00 90.94 106 LYS A CA 1
ATOM 848 C C . LYS A 1 106 ? 17.685 -8.609 -11.101 1.00 90.94 106 LYS A C 1
ATOM 850 O O . LYS A 1 106 ? 18.900 -8.559 -11.260 1.00 90.94 106 LYS A O 1
ATOM 855 N N . GLU A 1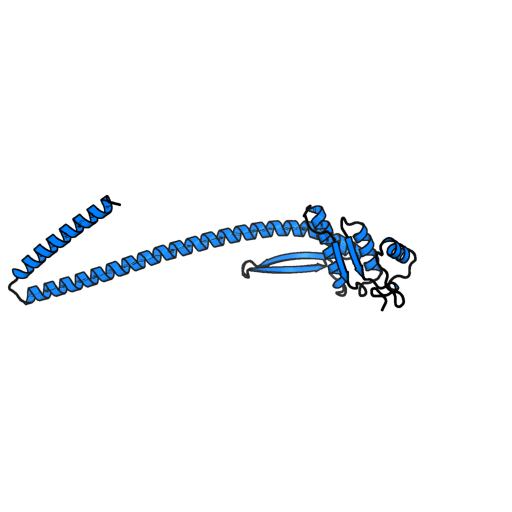 107 ? 16.805 -8.457 -12.086 1.00 91.06 107 GLU A N 1
ATOM 856 C CA . GLU A 1 107 ? 17.224 -8.216 -13.471 1.00 91.06 107 GLU A CA 1
ATOM 857 C C . GLU A 1 107 ? 17.903 -6.846 -13.618 1.00 91.06 107 GLU A C 1
ATOM 859 O O . GLU A 1 107 ? 18.965 -6.760 -14.219 1.00 91.06 107 GLU A O 1
ATOM 864 N N . ILE A 1 108 ? 17.367 -5.794 -12.989 1.00 88.75 108 ILE A N 1
ATOM 865 C CA . ILE A 1 108 ? 17.897 -4.428 -13.142 1.00 88.75 108 ILE A CA 1
ATOM 866 C C . ILE A 1 108 ? 19.125 -4.168 -12.248 1.00 88.75 108 ILE A C 1
ATOM 868 O O . ILE A 1 108 ? 20.054 -3.464 -12.638 1.00 88.75 108 ILE A O 1
ATOM 872 N N . TYR A 1 109 ? 19.147 -4.690 -11.018 1.00 83.94 109 TYR A N 1
ATOM 873 C CA . TYR A 1 109 ? 20.163 -4.340 -10.009 1.00 83.94 109 TYR A CA 1
ATOM 874 C C . TYR A 1 109 ? 21.054 -5.502 -9.576 1.00 83.94 109 TYR A C 1
ATOM 876 O O . TYR A 1 109 ? 21.949 -5.285 -8.749 1.00 83.94 109 TYR A O 1
ATOM 884 N N . GLY A 1 110 ? 20.811 -6.713 -10.082 1.00 85.75 110 GLY A N 1
ATOM 885 C CA . GLY A 1 110 ? 21.499 -7.937 -9.669 1.00 85.75 110 GLY A CA 1
ATOM 886 C C . GLY A 1 110 ? 21.109 -8.438 -8.275 1.00 85.75 110 GLY A C 1
ATOM 887 O O . GLY A 1 110 ? 21.691 -9.406 -7.790 1.00 85.75 110 GLY A O 1
ATOM 888 N N . GLU A 1 111 ? 20.146 -7.796 -7.612 1.00 86.56 111 GLU A N 1
ATOM 889 C CA . GLU A 1 111 ? 19.772 -8.054 -6.220 1.00 86.56 111 GLU A CA 1
ATOM 890 C C . GLU A 1 111 ? 18.254 -8.139 -6.083 1.00 86.56 111 GLU A C 1
ATOM 892 O O . GLU A 1 111 ? 17.537 -7.315 -6.639 1.00 86.56 111 GLU A O 1
ATOM 897 N N . ARG A 1 112 ? 17.754 -9.115 -5.317 1.00 89.00 112 ARG A N 1
ATOM 898 C CA . ARG A 1 112 ? 16.321 -9.207 -5.011 1.00 89.00 112 ARG A CA 1
ATOM 899 C C . ARG A 1 112 ? 15.970 -8.304 -3.841 1.00 89.00 112 ARG A C 1
ATOM 901 O O . ARG A 1 112 ? 16.582 -8.416 -2.777 1.00 89.00 112 ARG A O 1
ATOM 908 N N . TYR A 1 113 ? 14.942 -7.491 -4.024 1.00 89.50 113 TYR A N 1
ATOM 909 C CA . TYR A 1 113 ? 14.344 -6.686 -2.969 1.00 89.50 113 TYR A CA 1
ATOM 910 C C . TYR A 1 113 ? 12.948 -7.195 -2.623 1.00 89.50 113 TYR A C 1
ATOM 912 O O . TYR A 1 113 ? 12.271 -7.811 -3.448 1.00 89.50 113 TYR A O 1
ATOM 920 N N . ILE A 1 114 ? 12.533 -6.931 -1.389 1.00 91.19 114 ILE A N 1
ATOM 921 C CA . ILE A 1 114 ? 11.215 -7.266 -0.856 1.00 91.19 114 ILE A CA 1
ATOM 922 C C . ILE A 1 114 ? 10.615 -6.003 -0.248 1.00 91.19 114 ILE A C 1
ATOM 924 O O . ILE A 1 114 ? 11.287 -5.276 0.485 1.00 91.19 114 ILE A O 1
ATOM 928 N N . PHE A 1 115 ? 9.349 -5.758 -0.566 1.00 91.62 115 PHE A N 1
ATOM 929 C CA . PHE A 1 115 ? 8.508 -4.785 0.111 1.00 91.62 115 PHE A CA 1
ATOM 930 C C . PHE A 1 115 ? 7.761 -5.474 1.256 1.00 91.62 115 PHE A C 1
ATOM 932 O O . PHE A 1 115 ? 7.074 -6.472 1.038 1.00 91.62 115 PHE A O 1
ATOM 939 N N . ASP A 1 116 ? 7.890 -4.935 2.461 1.00 89.19 116 ASP A N 1
ATOM 940 C CA . ASP A 1 116 ? 7.191 -5.403 3.655 1.00 89.19 116 ASP A CA 1
ATOM 941 C C . ASP A 1 116 ? 6.281 -4.290 4.187 1.00 89.19 116 ASP A C 1
ATOM 943 O O . ASP A 1 116 ? 6.590 -3.096 4.095 1.00 89.19 116 ASP A O 1
ATOM 947 N N . LEU A 1 117 ? 5.146 -4.691 4.747 1.00 86.56 117 LEU A N 1
ATOM 948 C CA . LEU A 1 117 ? 4.176 -3.818 5.371 1.00 86.56 117 LEU A CA 1
ATOM 949 C C . LEU A 1 117 ? 3.666 -4.471 6.656 1.00 86.56 117 LEU A C 1
ATOM 951 O O . LEU A 1 117 ? 2.950 -5.467 6.627 1.00 86.56 117 LEU A O 1
ATOM 955 N N . SER A 1 118 ? 3.978 -3.848 7.786 1.00 82.56 118 SER A N 1
ATOM 956 C CA . SER A 1 118 ? 3.548 -4.296 9.109 1.00 82.56 118 SER A CA 1
ATOM 957 C C . SER A 1 118 ? 2.552 -3.314 9.714 1.00 82.56 118 SER A C 1
ATOM 959 O O . SER A 1 118 ? 2.733 -2.093 9.654 1.00 82.56 118 SER A O 1
ATOM 961 N N . PHE A 1 119 ? 1.490 -3.840 10.321 1.00 80.50 119 PHE A N 1
ATOM 962 C CA . PHE A 1 119 ? 0.516 -3.041 11.055 1.00 80.50 119 PHE A CA 1
ATOM 963 C C . PHE A 1 119 ? 0.741 -3.181 12.564 1.00 80.50 119 PHE A C 1
ATOM 965 O O . PHE A 1 119 ? 0.608 -4.259 13.136 1.00 80.50 119 PHE A O 1
ATOM 972 N N . ASP A 1 120 ? 1.089 -2.072 13.213 1.00 81.88 120 ASP A N 1
ATOM 973 C CA . ASP A 1 120 ? 1.193 -1.962 14.666 1.00 81.88 120 ASP A CA 1
ATOM 974 C C . ASP A 1 120 ? -0.205 -1.663 15.229 1.00 81.88 120 ASP A C 1
ATOM 976 O O . ASP A 1 120 ? -0.671 -0.519 15.173 1.00 81.88 120 ASP A O 1
ATOM 980 N N . ILE A 1 121 ? -0.874 -2.705 15.737 1.00 74.44 121 ILE A N 1
ATOM 981 C CA . ILE A 1 121 ? -2.230 -2.633 16.308 1.00 74.44 121 ILE A CA 1
ATOM 982 C C . ILE A 1 121 ? -2.264 -1.689 17.516 1.00 74.44 121 ILE A C 1
ATOM 984 O O . ILE A 1 121 ? -3.194 -0.893 17.643 1.00 74.44 121 ILE A O 1
ATOM 988 N N . ASP A 1 122 ? -1.231 -1.719 18.361 1.00 77.94 122 ASP A N 1
ATOM 989 C CA . ASP A 1 122 ? -1.168 -0.919 19.588 1.00 77.94 122 ASP A CA 1
ATOM 990 C C . ASP A 1 122 ? -1.050 0.580 19.285 1.00 77.94 122 ASP A C 1
ATOM 992 O O . ASP A 1 122 ? -1.600 1.421 20.001 1.00 77.94 122 ASP A O 1
ATOM 996 N N . LYS A 1 123 ? -0.332 0.938 18.213 1.00 81.44 123 LYS A N 1
ATOM 997 C CA . LYS A 1 123 ? -0.154 2.334 17.781 1.00 81.44 123 LYS A CA 1
ATOM 998 C C . LYS A 1 123 ? -1.128 2.774 16.692 1.00 81.44 123 LYS A C 1
ATOM 1000 O O . LYS A 1 123 ? -1.143 3.964 16.372 1.00 81.44 123 LYS A O 1
ATOM 1005 N N . GLY A 1 124 ? -1.887 1.853 16.098 1.00 73.62 124 GLY A N 1
ATOM 1006 C CA . GLY A 1 124 ? -2.719 2.103 14.919 1.00 73.62 124 GLY A CA 1
ATOM 1007 C C . GLY A 1 124 ? -1.914 2.640 13.731 1.00 73.62 124 GLY A C 1
ATOM 1008 O O . GLY A 1 124 ? -2.377 3.539 13.027 1.00 73.62 124 GLY A O 1
ATOM 1009 N N . LYS A 1 125 ? -0.674 2.166 13.549 1.00 78.94 125 LYS A N 1
ATOM 1010 C CA . LYS A 1 125 ? 0.253 2.671 12.522 1.00 78.94 125 LYS A CA 1
ATOM 1011 C C . LYS A 1 125 ? 0.713 1.564 11.593 1.00 78.94 125 LYS A C 1
ATOM 1013 O O . LYS A 1 125 ? 1.084 0.487 12.037 1.00 78.94 125 LYS A O 1
ATOM 1018 N N . CYS A 1 126 ? 0.766 1.884 10.306 1.00 79.44 126 CYS A N 1
ATOM 1019 C CA . CYS A 1 126 ? 1.364 1.025 9.299 1.00 79.44 126 CYS A CA 1
ATOM 1020 C C . CYS A 1 126 ? 2.819 1.446 9.077 1.00 79.44 126 CYS A C 1
ATOM 1022 O O . CYS A 1 126 ? 3.077 2.613 8.776 1.00 79.44 126 CYS A O 1
ATOM 1024 N N . ASN A 1 127 ? 3.753 0.512 9.217 1.00 84.62 127 ASN A N 1
ATOM 1025 C CA . ASN A 1 127 ? 5.158 0.719 8.891 1.00 84.62 127 ASN A CA 1
ATOM 1026 C C . ASN A 1 127 ? 5.478 -0.088 7.635 1.00 84.62 127 ASN A C 1
ATOM 1028 O O . ASN A 1 127 ? 5.116 -1.259 7.555 1.00 84.62 127 ASN A O 1
ATOM 1032 N N . PHE A 1 128 ? 6.151 0.535 6.673 1.00 86.88 128 PHE A N 1
ATOM 1033 C CA . PHE A 1 128 ? 6.631 -0.145 5.476 1.00 86.88 128 PHE A CA 1
ATOM 1034 C C . PHE A 1 128 ? 8.153 -0.154 5.461 1.00 86.88 128 PHE A C 1
ATOM 1036 O O . PHE A 1 128 ? 8.782 0.774 5.980 1.00 86.88 128 PHE A O 1
ATOM 1043 N N . ASP A 1 129 ? 8.724 -1.180 4.845 1.00 85.94 129 ASP A N 1
ATOM 1044 C CA . ASP A 1 129 ? 10.157 -1.275 4.613 1.00 85.94 129 ASP A CA 1
ATOM 1045 C C . ASP A 1 129 ? 10.447 -1.887 3.241 1.00 85.94 129 ASP A C 1
ATOM 1047 O O . ASP A 1 129 ? 9.662 -2.672 2.706 1.00 85.94 129 ASP A O 1
ATOM 1051 N N . ILE A 1 130 ? 11.581 -1.503 2.662 1.00 86.50 130 ILE A N 1
ATOM 1052 C CA . ILE A 1 130 ? 12.117 -2.126 1.454 1.00 86.50 130 ILE A CA 1
ATOM 1053 C C . ILE A 1 130 ? 13.494 -2.656 1.816 1.00 86.50 130 ILE A C 1
ATOM 1055 O O . ILE A 1 130 ? 14.428 -1.890 2.058 1.00 86.50 130 ILE A O 1
ATOM 1059 N N . SER A 1 131 ? 13.617 -3.977 1.833 1.00 84.00 131 SER A N 1
ATOM 1060 C CA . SER A 1 131 ? 14.843 -4.657 2.229 1.00 84.00 131 SER A CA 1
ATOM 1061 C C . SER A 1 131 ? 15.448 -5.415 1.053 1.00 84.00 131 SER A C 1
ATOM 1063 O O . SER A 1 131 ? 14.751 -6.043 0.254 1.00 84.00 131 SER A O 1
ATOM 1065 N N . CYS A 1 132 ? 16.774 -5.346 0.936 1.00 80.06 132 CYS A N 1
ATOM 1066 C CA . CYS A 1 132 ? 17.517 -6.201 0.022 1.00 80.06 132 CYS A CA 1
ATOM 1067 C C . CYS A 1 132 ? 17.724 -7.563 0.689 1.00 80.06 132 CYS A C 1
ATOM 1069 O O . CYS A 1 132 ? 18.213 -7.650 1.815 1.00 80.0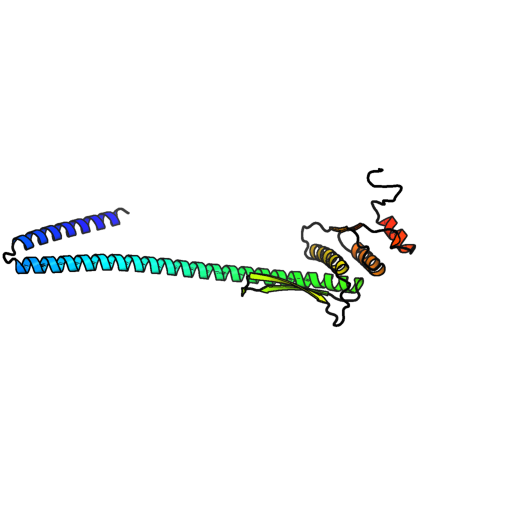6 132 CYS A O 1
ATOM 1071 N N . VAL A 1 133 ? 17.393 -8.641 -0.020 1.00 75.44 133 VAL A N 1
ATOM 1072 C CA . VAL A 1 133 ? 17.581 -10.020 0.460 1.00 75.44 133 VAL A CA 1
ATOM 1073 C C . VAL A 1 133 ? 19.075 -10.391 0.502 1.00 75.44 133 VAL A C 1
ATOM 1075 O O . VAL A 1 133 ? 19.471 -11.355 1.156 1.00 75.44 133 VAL A O 1
ATOM 1078 N N . THR A 1 134 ? 19.929 -9.621 -0.181 1.00 67.69 134 THR A N 1
ATOM 1079 C CA . THR A 1 134 ? 21.367 -9.891 -0.307 1.00 67.69 134 THR A CA 1
ATOM 1080 C C . THR A 1 134 ? 22.153 -9.224 0.837 1.00 67.69 134 THR A C 1
ATOM 1082 O O . THR A 1 134 ? 22.079 -8.005 0.979 1.00 67.69 134 THR A O 1
ATOM 1085 N N . PRO A 1 135 ? 22.970 -9.959 1.623 1.00 53.88 135 PRO A N 1
ATOM 1086 C CA . PRO A 1 135 ? 23.575 -9.440 2.862 1.00 53.88 135 PRO A CA 1
ATOM 1087 C C . PRO A 1 135 ? 24.581 -8.275 2.743 1.00 53.88 135 PRO A C 1
ATOM 1089 O O . PRO A 1 135 ? 25.058 -7.817 3.774 1.00 53.88 135 PRO A O 1
ATOM 1092 N N . ASN A 1 136 ? 24.939 -7.801 1.542 1.00 55.50 136 ASN A N 1
ATOM 1093 C CA . ASN A 1 136 ? 26.032 -6.835 1.323 1.00 55.50 136 ASN A CA 1
ATOM 1094 C C . ASN A 1 136 ? 25.726 -5.796 0.216 1.00 55.50 136 ASN A C 1
ATOM 1096 O O . ASN A 1 136 ? 26.600 -5.480 -0.593 1.00 55.50 136 ASN A O 1
ATOM 1100 N N . SER A 1 137 ? 24.499 -5.273 0.138 1.00 55.41 137 SER A N 1
ATOM 1101 C CA . SER A 1 137 ? 24.137 -4.303 -0.908 1.00 55.41 137 SER A CA 1
ATOM 1102 C C . SER A 1 137 ? 24.734 -2.910 -0.651 1.00 55.41 137 SER A C 1
ATOM 1104 O O . SER A 1 137 ? 24.507 -2.310 0.403 1.00 55.41 137 SER A O 1
ATOM 1106 N N . ASN A 1 138 ? 25.448 -2.348 -1.630 1.00 53.00 138 ASN A N 1
ATOM 1107 C CA . ASN A 1 138 ? 25.950 -0.971 -1.573 1.00 53.00 138 ASN A CA 1
ATOM 1108 C C . ASN A 1 138 ? 24.801 0.031 -1.827 1.00 53.00 138 ASN A C 1
ATOM 1110 O O . ASN A 1 138 ? 24.228 0.061 -2.914 1.00 53.00 138 ASN A O 1
ATOM 1114 N N . GLY A 1 139 ? 24.490 0.876 -0.835 1.00 49.47 139 GLY A N 1
ATOM 1115 C CA . GLY A 1 139 ? 23.304 1.753 -0.748 1.00 49.47 139 GLY A CA 1
ATOM 1116 C C . GLY A 1 139 ? 23.184 2.936 -1.728 1.00 49.47 139 GLY A C 1
ATOM 1117 O O . GLY A 1 139 ? 22.613 3.964 -1.365 1.00 49.47 139 GLY A O 1
ATOM 1118 N N . GLY A 1 140 ? 23.701 2.820 -2.954 1.00 49.59 140 GLY A N 1
ATOM 1119 C CA . GLY A 1 140 ? 23.609 3.843 -4.007 1.00 49.59 140 GLY A CA 1
ATOM 1120 C C . GLY A 1 140 ? 22.364 3.770 -4.908 1.00 49.59 140 GLY A C 1
ATOM 1121 O O . GLY A 1 140 ? 22.261 4.559 -5.839 1.00 49.59 140 GLY A O 1
ATOM 1122 N N . LYS A 1 141 ? 21.423 2.842 -4.674 1.00 58.53 141 LYS A N 1
ATOM 1123 C CA . LYS A 1 141 ? 20.413 2.402 -5.667 1.00 58.53 141 LYS A CA 1
ATOM 1124 C C . LYS A 1 141 ? 18.991 2.992 -5.524 1.00 58.53 141 LYS A C 1
ATOM 1126 O O . LYS A 1 141 ? 18.069 2.561 -6.209 1.00 58.53 141 LYS A O 1
ATOM 1131 N N . LYS A 1 142 ? 18.797 4.038 -4.711 1.00 62.38 142 LYS A N 1
ATOM 1132 C CA . LYS A 1 142 ? 17.452 4.499 -4.289 1.00 62.38 142 LYS A CA 1
ATOM 1133 C C . LYS A 1 142 ? 16.500 4.986 -5.396 1.00 62.38 142 LYS A C 1
ATOM 1135 O O . LYS A 1 142 ? 15.299 4.774 -5.285 1.00 62.38 142 LYS A O 1
ATOM 1140 N N . LYS A 1 143 ? 16.981 5.652 -6.457 1.00 56.16 143 LYS A N 1
ATOM 1141 C CA . LYS A 1 143 ? 16.099 6.115 -7.562 1.00 56.16 143 LYS A CA 1
ATOM 1142 C C . LYS A 1 143 ? 15.695 4.979 -8.505 1.00 56.16 143 LYS A C 1
ATOM 1144 O O . LYS A 1 143 ? 14.594 4.979 -9.051 1.00 56.16 143 LYS A O 1
ATOM 1149 N N . GLY A 1 144 ? 16.580 4.002 -8.669 1.00 60.97 144 GLY A N 1
ATOM 1150 C CA . GLY A 1 144 ? 16.307 2.825 -9.470 1.00 60.97 144 GLY A CA 1
ATOM 1151 C C . GLY A 1 144 ? 15.260 1.899 -8.835 1.00 60.97 144 GLY A C 1
ATOM 1152 O O . GLY A 1 144 ? 14.377 1.377 -9.524 1.00 60.97 144 GLY A O 1
ATOM 1153 N N . GLU A 1 145 ? 15.313 1.760 -7.511 1.00 75.75 145 GLU A N 1
ATOM 1154 C CA . GLU A 1 145 ? 14.336 1.009 -6.713 1.00 75.75 145 GLU A CA 1
ATOM 1155 C C . GLU A 1 145 ? 12.898 1.495 -6.963 1.00 75.75 145 GLU A C 1
ATOM 1157 O O . GLU A 1 145 ? 11.999 0.674 -7.128 1.00 75.75 145 GLU A O 1
ATOM 1162 N N . ILE A 1 146 ? 12.693 2.811 -7.096 1.00 85.06 146 ILE A N 1
ATOM 1163 C CA . ILE A 1 146 ? 11.378 3.408 -7.388 1.00 85.06 146 ILE A CA 1
ATOM 1164 C C . ILE A 1 146 ? 10.863 2.958 -8.761 1.00 85.06 146 ILE A C 1
ATOM 1166 O O . ILE A 1 146 ? 9.712 2.556 -8.887 1.00 85.06 146 ILE A O 1
ATOM 1170 N N . THR A 1 147 ? 11.724 2.938 -9.784 1.00 89.25 147 THR A N 1
ATOM 1171 C CA . THR A 1 147 ? 11.317 2.494 -11.130 1.00 89.25 147 THR A CA 1
ATOM 1172 C C . THR A 1 147 ? 10.947 1.017 -11.149 1.00 89.25 147 THR A C 1
ATOM 1174 O O . THR A 1 147 ? 9.918 0.651 -11.711 1.00 89.25 147 THR A O 1
ATOM 1177 N N . ALA A 1 148 ? 11.728 0.160 -10.487 1.00 91.81 148 ALA A N 1
ATOM 1178 C CA . ALA A 1 148 ? 11.375 -1.252 -10.367 1.00 91.81 148 ALA A CA 1
ATOM 1179 C C . ALA A 1 148 ? 10.071 -1.453 -9.578 1.00 91.81 148 ALA A C 1
ATOM 1181 O O . ALA A 1 148 ? 9.263 -2.300 -9.953 1.00 91.81 148 ALA A O 1
ATOM 1182 N N . PHE A 1 149 ? 9.838 -0.660 -8.530 1.00 93.31 149 PHE A N 1
ATOM 1183 C CA . PHE A 1 149 ? 8.604 -0.695 -7.746 1.00 93.31 149 PHE A CA 1
ATOM 1184 C C . PHE A 1 149 ? 7.382 -0.337 -8.602 1.00 93.31 149 PHE A C 1
ATOM 1186 O O . PHE A 1 149 ? 6.393 -1.068 -8.619 1.00 93.31 149 PHE A O 1
ATOM 1193 N N . ASP A 1 150 ? 7.468 0.747 -9.367 1.00 94.06 150 ASP A N 1
ATOM 1194 C CA . ASP A 1 150 ? 6.385 1.223 -10.224 1.00 94.06 150 ASP A CA 1
ATOM 1195 C C . ASP A 1 150 ? 6.064 0.248 -11.366 1.00 94.06 150 ASP A C 1
ATOM 1197 O O . ASP A 1 150 ? 4.896 -0.050 -11.638 1.00 94.06 150 ASP A O 1
ATOM 1201 N N . LEU A 1 151 ? 7.091 -0.328 -11.999 1.00 95.31 151 LEU A N 1
ATOM 1202 C CA . LEU A 1 151 ? 6.906 -1.377 -13.003 1.00 95.31 151 LEU A CA 1
ATOM 1203 C C . LEU A 1 151 ? 6.321 -2.657 -12.383 1.00 95.31 151 LEU A C 1
ATOM 1205 O O . LEU A 1 151 ? 5.437 -3.278 -12.981 1.00 95.31 151 LEU A O 1
ATOM 1209 N N . ALA A 1 152 ? 6.748 -3.031 -11.171 1.00 96.19 152 ALA A N 1
ATOM 1210 C CA . ALA A 1 152 ? 6.180 -4.159 -10.433 1.00 96.19 152 ALA A CA 1
ATOM 1211 C C . ALA A 1 152 ? 4.701 -3.925 -10.118 1.00 96.19 152 ALA A C 1
ATOM 1213 O O . ALA A 1 152 ? 3.890 -4.840 -10.258 1.00 96.19 152 ALA A O 1
ATOM 1214 N N . TYR A 1 153 ? 4.327 -2.692 -9.773 1.00 95.94 153 TYR A N 1
ATOM 1215 C CA . TYR A 1 153 ? 2.939 -2.326 -9.528 1.00 95.94 153 TYR A CA 1
ATOM 1216 C C . TYR A 1 153 ? 2.080 -2.468 -10.791 1.00 95.94 153 TYR A C 1
ATOM 1218 O O . TYR A 1 153 ? 0.966 -2.986 -10.712 1.00 95.94 153 TYR A O 1
ATOM 1226 N N . ILE A 1 154 ? 2.596 -2.103 -11.970 1.00 97.06 154 ILE A N 1
ATOM 1227 C CA . ILE A 1 154 ? 1.895 -2.356 -13.239 1.00 97.06 154 ILE A CA 1
ATOM 1228 C C . ILE A 1 154 ? 1.700 -3.864 -13.467 1.00 97.06 154 ILE A C 1
ATOM 1230 O O . ILE A 1 154 ? 0.581 -4.287 -13.778 1.00 97.06 154 ILE A O 1
ATOM 1234 N N . LYS A 1 155 ? 2.744 -4.689 -13.273 1.00 96.69 155 LYS A N 1
ATOM 1235 C CA . LYS A 1 155 ? 2.631 -6.158 -13.397 1.00 96.69 155 LYS A CA 1
ATOM 1236 C C . LYS A 1 155 ? 1.620 -6.729 -12.393 1.00 96.69 155 LYS A C 1
ATOM 1238 O O . LYS A 1 155 ? 0.797 -7.566 -12.764 1.00 96.69 155 LYS A O 1
ATOM 1243 N N . PHE A 1 156 ? 1.614 -6.228 -11.157 1.00 96.88 156 PHE A N 1
ATOM 1244 C CA . PHE A 1 156 ? 0.632 -6.580 -10.132 1.00 96.88 156 PHE A CA 1
ATOM 1245 C C . PHE A 1 156 ? -0.794 -6.236 -10.579 1.00 96.88 156 PHE A C 1
ATOM 1247 O O . PHE A 1 156 ? -1.648 -7.121 -10.610 1.00 96.88 156 PHE A O 1
ATOM 1254 N N . VAL A 1 157 ? -1.051 -4.989 -10.988 1.00 96.50 157 VAL A N 1
ATOM 1255 C CA . VAL A 1 157 ? -2.366 -4.523 -11.464 1.00 96.50 157 VAL A CA 1
ATOM 1256 C C . VAL A 1 157 ? -2.883 -5.394 -12.608 1.00 96.50 157 VAL A C 1
ATOM 1258 O O . VAL A 1 157 ? -4.053 -5.790 -12.584 1.00 96.50 157 VAL A O 1
ATOM 1261 N N . ASP A 1 158 ? -2.025 -5.740 -13.573 1.00 95.12 158 ASP A N 1
ATOM 1262 C CA . ASP A 1 158 ? -2.394 -6.642 -14.664 1.00 95.12 158 ASP A CA 1
ATOM 1263 C C . ASP A 1 158 ? -2.681 -8.067 -14.164 1.00 95.12 158 ASP A C 1
ATOM 1265 O O . ASP A 1 158 ? -3.667 -8.675 -14.587 1.00 95.12 158 ASP A O 1
ATOM 1269 N N . LYS A 1 159 ? -1.885 -8.595 -13.228 1.00 95.88 159 LYS A N 1
ATOM 1270 C CA . LYS A 1 159 ? -2.068 -9.936 -12.652 1.00 95.88 159 LYS A CA 1
ATOM 1271 C C . LYS A 1 159 ? -3.385 -10.069 -11.893 1.00 95.88 159 LYS A C 1
ATOM 1273 O O . LYS A 1 159 ? -4.113 -11.036 -12.115 1.00 95.88 159 LYS A O 1
ATOM 1278 N N . VAL A 1 160 ? -3.706 -9.107 -11.028 1.00 95.50 160 VAL A N 1
ATOM 1279 C CA . VAL A 1 160 ? -4.943 -9.103 -10.226 1.00 95.50 160 VAL A CA 1
ATOM 1280 C C . VAL A 1 160 ? -6.143 -8.503 -10.969 1.00 95.50 160 VAL A C 1
ATOM 1282 O O . VAL A 1 160 ? -7.246 -8.458 -10.427 1.00 95.50 160 VAL A O 1
ATOM 1285 N N . LYS A 1 161 ? -5.952 -8.081 -12.228 1.00 94.81 161 LYS A N 1
ATOM 1286 C CA . LYS A 1 161 ? -6.986 -7.523 -13.116 1.00 94.81 161 LYS A CA 1
ATOM 1287 C C . LYS A 1 161 ? -7.709 -6.318 -12.506 1.00 94.81 161 LYS A C 1
ATOM 1289 O O . LYS A 1 161 ? -8.925 -6.157 -12.642 1.00 94.81 161 LYS A O 1
ATOM 1294 N N . LEU A 1 162 ? -6.944 -5.441 -11.855 1.00 94.00 162 LEU A N 1
ATOM 1295 C CA . LEU A 1 162 ? -7.456 -4.188 -11.307 1.00 94.00 162 LEU A CA 1
ATOM 1296 C C . LEU A 1 162 ? -7.698 -3.164 -12.421 1.00 94.00 162 LEU A C 1
ATOM 1298 O O . LEU A 1 162 ? -6.886 -2.980 -13.323 1.00 94.00 162 LEU A O 1
ATOM 1302 N N . LYS A 1 163 ? -8.812 -2.432 -12.329 1.00 94.00 163 LYS A N 1
ATOM 1303 C CA . LYS A 1 163 ? -9.118 -1.319 -13.239 1.00 94.00 163 LYS A CA 1
ATOM 1304 C C . LYS A 1 163 ? -8.390 -0.054 -12.783 1.00 94.00 163 LYS A C 1
ATOM 1306 O O . LYS A 1 163 ? -8.966 0.781 -12.086 1.00 94.00 163 LYS A O 1
ATOM 1311 N N . ARG A 1 164 ? -7.114 0.070 -13.145 1.00 92.12 164 ARG A N 1
ATOM 1312 C CA . ARG A 1 164 ? -6.259 1.232 -12.858 1.00 92.12 164 ARG A CA 1
ATOM 1313 C C . ARG A 1 164 ? -5.490 1.645 -14.119 1.00 92.12 164 ARG A C 1
ATOM 1315 O O . ARG A 1 164 ? -5.277 0.797 -14.981 1.00 92.12 164 ARG A O 1
ATOM 1322 N N . PRO A 1 165 ? -5.075 2.916 -14.241 1.00 90.69 165 PRO A N 1
ATOM 1323 C CA . PRO A 1 165 ? -4.112 3.307 -15.264 1.00 90.69 165 PRO A CA 1
ATOM 1324 C C . PRO A 1 165 ? -2.817 2.500 -15.117 1.00 90.69 165 PRO A C 1
ATOM 1326 O O . PRO A 1 165 ? -2.301 2.374 -14.008 1.00 90.69 165 PRO A O 1
ATOM 1329 N N . THR A 1 166 ? -2.306 1.963 -16.223 1.00 95.12 166 THR A N 1
ATOM 1330 C CA . THR A 1 166 ? -1.068 1.169 -16.275 1.00 95.12 166 THR A CA 1
ATOM 1331 C C . THR A 1 166 ? 0.044 1.944 -16.975 1.00 95.12 166 THR A C 1
ATOM 1333 O O . THR A 1 166 ? 0.671 1.455 -17.909 1.00 95.12 166 THR A O 1
ATOM 1336 N N . PHE A 1 167 ? 0.283 3.185 -16.550 1.00 95.19 167 PHE A N 1
ATOM 1337 C CA . PHE A 1 167 ? 1.427 3.961 -17.016 1.00 95.19 167 PHE A CA 1
ATOM 1338 C C . PHE A 1 167 ? 2.121 4.670 -15.858 1.00 95.19 167 PHE A C 1
ATOM 1340 O O . PHE A 1 167 ? 1.463 5.062 -14.894 1.00 95.19 167 PHE A O 1
ATOM 1347 N N . VAL A 1 168 ? 3.431 4.864 -15.984 1.00 93.81 168 VAL A N 1
ATOM 1348 C CA . VAL A 1 168 ? 4.252 5.630 -15.040 1.00 93.81 168 VAL A CA 1
ATOM 1349 C C . VAL A 1 168 ? 5.126 6.633 -15.779 1.00 93.81 168 VAL A C 1
ATOM 1351 O O . VAL A 1 168 ? 5.540 6.390 -16.914 1.00 93.81 168 VAL A O 1
ATOM 1354 N N . ILE A 1 169 ? 5.346 7.790 -15.149 1.00 92.56 169 ILE A N 1
ATOM 1355 C CA . ILE A 1 169 ? 6.077 8.915 -15.734 1.00 92.56 169 ILE A CA 1
ATOM 1356 C C . ILE A 1 169 ? 7.196 9.320 -14.785 1.00 92.56 169 ILE A C 1
ATOM 1358 O O . ILE A 1 169 ? 6.912 9.743 -13.666 1.00 92.56 169 ILE A O 1
ATOM 1362 N N . HIS A 1 170 ? 8.442 9.240 -15.244 1.00 89.69 170 HIS A N 1
ATOM 1363 C CA . HIS A 1 170 ? 9.605 9.730 -14.507 1.00 89.69 170 HIS A CA 1
ATOM 1364 C C . HIS A 1 170 ? 10.258 10.900 -15.228 1.00 89.69 170 HIS A C 1
ATOM 1366 O O . HIS A 1 170 ? 10.416 10.885 -16.447 1.00 89.69 170 HIS A O 1
ATOM 1372 N N . ASP A 1 171 ? 10.648 11.906 -14.452 1.00 84.69 171 ASP A N 1
ATOM 1373 C CA . ASP A 1 171 ? 11.469 13.005 -14.941 1.00 84.69 171 ASP A CA 1
ATOM 1374 C C . ASP A 1 171 ? 12.927 12.745 -14.552 1.00 84.69 171 ASP A C 1
ATOM 1376 O O . ASP A 1 171 ? 13.205 12.452 -13.388 1.00 84.69 171 ASP A O 1
ATOM 1380 N N . SER A 1 172 ? 13.831 12.811 -15.528 1.00 70.62 172 SER A N 1
ATOM 1381 C CA . SER A 1 172 ? 15.282 12.647 -15.391 1.00 70.62 172 SER A CA 1
ATOM 1382 C C . SER A 1 172 ? 15.734 11.428 -14.571 1.00 70.62 172 SER A C 1
ATOM 1384 O O . SER A 1 172 ? 15.976 11.495 -13.364 1.00 70.62 172 SER A O 1
ATOM 1386 N N . ILE A 1 173 ? 16.005 10.317 -15.263 1.00 75.44 173 ILE A N 1
ATOM 1387 C CA . ILE A 1 173 ? 16.706 9.136 -14.707 1.00 75.44 173 ILE A CA 1
ATOM 1388 C C . ILE A 1 173 ? 18.230 9.189 -14.917 1.00 75.44 173 ILE A C 1
ATOM 1390 O O . ILE A 1 173 ? 18.913 8.171 -14.943 1.00 75.44 173 ILE A O 1
ATOM 1394 N N . GLU A 1 174 ? 18.781 10.390 -15.072 1.00 69.19 174 GLU A N 1
ATOM 1395 C CA . GLU A 1 174 ? 20.184 10.625 -15.430 1.00 69.19 174 GLU A CA 1
ATOM 1396 C C . GLU A 1 174 ? 21.196 10.190 -14.361 1.00 69.19 174 GLU A C 1
ATOM 1398 O O . GLU A 1 174 ? 22.344 9.912 -14.688 1.00 69.19 174 GLU A O 1
ATOM 1403 N N . ASP A 1 175 ? 20.792 10.067 -13.099 1.00 74.12 175 ASP A N 1
ATOM 1404 C CA . ASP A 1 175 ? 21.672 9.557 -12.038 1.00 74.12 175 ASP A CA 1
ATOM 1405 C C . ASP A 1 175 ? 21.809 8.021 -12.059 1.00 74.12 175 ASP A C 1
ATOM 1407 O O . ASP A 1 175 ? 22.608 7.462 -11.309 1.00 74.12 175 ASP A O 1
ATOM 1411 N N . VAL A 1 176 ? 21.026 7.326 -12.894 1.00 79.81 176 VAL A N 1
ATOM 1412 C CA . VAL A 1 176 ? 21.040 5.863 -13.024 1.00 79.81 176 VAL A CA 1
ATOM 1413 C C . VAL A 1 176 ? 22.150 5.431 -13.995 1.00 79.81 176 VAL A C 1
ATOM 1415 O O . VAL A 1 176 ? 22.462 6.127 -14.971 1.00 79.81 176 VAL A O 1
ATOM 1418 N N . ASP A 1 177 ? 22.779 4.285 -13.712 1.00 84.25 177 ASP A N 1
ATOM 1419 C CA . ASP A 1 177 ? 23.786 3.694 -14.598 1.00 84.25 177 ASP A CA 1
ATOM 1420 C C . ASP A 1 177 ? 23.159 3.291 -15.937 1.00 84.25 177 ASP A C 1
ATOM 1422 O O . ASP A 1 177 ? 22.054 2.751 -15.976 1.00 84.25 177 ASP A O 1
ATOM 1426 N N . VAL A 1 178 ? 23.869 3.520 -17.045 1.00 86.31 178 VAL A N 1
ATOM 1427 C CA . VAL A 1 178 ? 23.334 3.268 -18.393 1.00 86.31 178 VAL A CA 1
ATOM 1428 C C . VAL A 1 178 ? 22.903 1.812 -18.592 1.00 86.31 178 VAL A C 1
ATOM 1430 O O . VAL A 1 178 ? 21.904 1.570 -19.265 1.00 86.31 178 VAL A O 1
ATOM 1433 N N . ASN A 1 179 ? 23.586 0.843 -17.973 1.00 86.88 179 ASN A N 1
ATOM 1434 C CA . ASN A 1 179 ? 23.205 -0.564 -18.096 1.00 86.88 179 ASN A CA 1
ATOM 1435 C C . ASN A 1 179 ? 21.877 -0.836 -17.387 1.00 86.88 179 ASN A C 1
ATOM 1437 O O . ASN A 1 179 ? 20.993 -1.446 -17.972 1.00 86.88 179 ASN A O 1
ATOM 1441 N N . GLN A 1 180 ? 21.684 -0.267 -16.196 1.00 86.81 180 GLN A N 1
ATOM 1442 C CA . GLN A 1 180 ? 20.416 -0.374 -15.469 1.00 86.81 180 GLN A CA 1
ATOM 1443 C C . GLN A 1 180 ? 19.270 0.280 -16.248 1.00 86.81 180 GLN A C 1
ATOM 1445 O O . GLN A 1 180 ? 18.158 -0.237 -16.261 1.00 86.81 180 GLN A O 1
ATOM 1450 N N . ILE A 1 181 ? 19.527 1.398 -16.937 1.00 87.94 181 ILE A N 1
ATOM 1451 C CA . ILE A 1 181 ? 18.526 2.036 -17.804 1.00 87.94 181 ILE A CA 1
ATOM 1452 C C . ILE A 1 181 ? 18.133 1.108 -18.966 1.00 87.94 181 ILE A C 1
ATOM 1454 O O . ILE A 1 181 ? 16.950 1.006 -19.291 1.00 87.94 181 ILE A O 1
ATOM 1458 N N . ARG A 1 182 ? 19.096 0.400 -19.570 1.00 89.38 182 ARG A N 1
ATOM 1459 C CA . ARG A 1 182 ? 18.813 -0.596 -20.618 1.00 89.38 182 ARG A CA 1
ATOM 1460 C C . ARG A 1 182 ? 17.954 -1.737 -20.083 1.00 89.38 182 ARG A C 1
ATOM 1462 O O . ARG A 1 182 ? 16.950 -2.065 -20.712 1.00 89.38 182 ARG A O 1
ATOM 1469 N N . ASP A 1 183 ? 18.290 -2.272 -18.912 1.00 91.25 183 ASP A N 1
ATOM 1470 C CA . ASP A 1 183 ? 17.519 -3.343 -18.271 1.00 91.25 183 ASP A CA 1
ATOM 1471 C C . ASP A 1 183 ? 16.091 -2.880 -17.941 1.00 91.25 183 ASP A C 1
ATOM 1473 O O . ASP A 1 183 ? 15.121 -3.582 -18.232 1.00 91.25 183 ASP A O 1
ATOM 1477 N N . ILE A 1 184 ? 15.934 -1.644 -17.447 1.00 91.12 184 ILE A N 1
ATOM 1478 C CA . ILE A 1 184 ? 14.624 -1.010 -17.236 1.00 91.12 184 ILE A CA 1
ATOM 1479 C C . ILE A 1 184 ? 13.824 -0.957 -18.540 1.00 91.12 184 ILE A C 1
ATOM 1481 O O . ILE A 1 184 ? 12.641 -1.290 -18.530 1.00 91.12 184 ILE A O 1
ATOM 1485 N N . PHE A 1 185 ? 14.420 -0.543 -19.661 1.00 91.00 185 PHE A N 1
ATOM 1486 C CA . PHE A 1 185 ? 13.705 -0.467 -20.940 1.00 91.00 185 PHE A CA 1
ATOM 1487 C C . PHE A 1 185 ? 13.328 -1.836 -21.497 1.00 91.00 185 PHE A C 1
ATOM 1489 O O . PHE A 1 185 ? 12.247 -1.978 -22.069 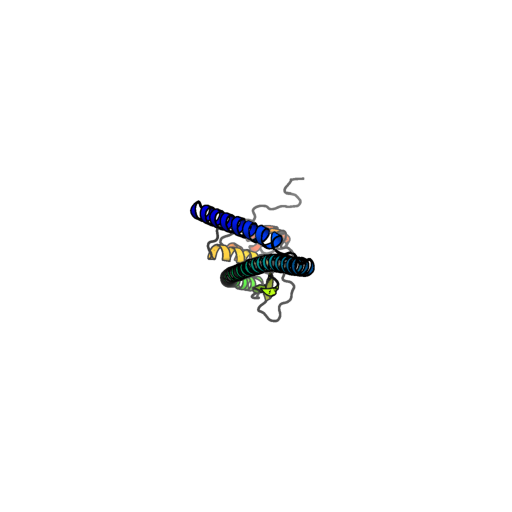1.00 91.00 185 PHE A O 1
ATOM 1496 N N . ILE A 1 186 ? 14.179 -2.847 -21.321 1.00 92.06 186 ILE A N 1
ATOM 1497 C CA . ILE A 1 186 ? 13.854 -4.226 -21.694 1.00 92.06 186 ILE A CA 1
ATOM 1498 C C . IL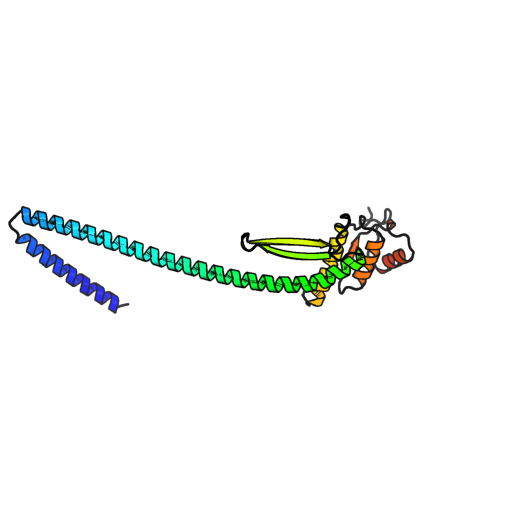E A 1 186 ? 12.632 -4.693 -20.899 1.00 92.06 186 ILE A C 1
ATOM 1500 O O . ILE A 1 186 ? 11.649 -5.143 -21.490 1.00 92.06 186 ILE A O 1
ATOM 1504 N N . GLU A 1 187 ? 12.645 -4.513 -19.580 1.00 93.69 187 GLU A N 1
ATOM 1505 C CA . GLU A 1 187 ? 11.526 -4.898 -18.723 1.00 93.69 187 GLU A CA 1
ATOM 1506 C C . GLU A 1 187 ? 10.258 -4.086 -19.005 1.00 93.69 187 GLU A C 1
ATOM 1508 O O . GLU A 1 187 ? 9.164 -4.651 -19.062 1.00 93.69 187 GLU A O 1
ATOM 1513 N N . ALA A 1 188 ? 10.387 -2.781 -19.253 1.00 93.25 188 ALA A N 1
ATOM 1514 C CA . ALA A 1 188 ? 9.272 -1.900 -19.581 1.00 93.25 188 ALA A CA 1
ATOM 1515 C C . ALA A 1 188 ? 8.599 -2.259 -20.918 1.00 93.25 188 ALA A C 1
ATOM 1517 O O . ALA A 1 188 ? 7.387 -2.123 -21.058 1.00 93.25 188 ALA A O 1
ATOM 1518 N N . ASN A 1 189 ? 9.346 -2.766 -21.899 1.00 92.06 189 ASN A N 1
ATOM 1519 C CA . ASN A 1 189 ? 8.763 -3.236 -23.159 1.00 92.06 189 ASN A CA 1
ATOM 1520 C C . ASN A 1 189 ? 7.999 -4.563 -23.012 1.00 92.06 189 ASN A C 1
ATOM 1522 O O . ASN A 1 189 ? 7.190 -4.906 -23.873 1.00 92.06 189 ASN A O 1
ATOM 1526 N N . ASN A 1 190 ? 8.223 -5.295 -21.918 1.00 92.44 190 ASN A N 1
ATOM 1527 C CA . ASN A 1 190 ? 7.576 -6.575 -21.635 1.00 92.44 190 ASN A CA 1
ATOM 1528 C C . ASN A 1 190 ? 6.350 -6.451 -20.709 1.00 92.44 190 ASN A C 1
ATOM 1530 O O . ASN A 1 190 ? 5.739 -7.468 -20.369 1.00 92.44 190 ASN A O 1
ATOM 1534 N N . ILE A 1 191 ? 5.974 -5.240 -20.276 1.00 94.12 191 ILE A N 1
ATOM 1535 C CA . ILE A 1 191 ? 4.792 -5.023 -19.427 1.00 94.12 191 ILE A CA 1
ATOM 1536 C C . ILE A 1 191 ? 3.544 -4.661 -20.228 1.00 94.12 191 ILE A C 1
ATOM 1538 O O . ILE A 1 191 ? 3.596 -4.001 -21.261 1.00 94.12 191 ILE A O 1
ATOM 1542 N N . ASN A 1 192 ? 2.379 -5.027 -19.687 1.00 94.94 192 ASN A N 1
ATOM 1543 C CA . ASN A 1 192 ? 1.082 -4.556 -20.173 1.00 94.94 192 ASN A CA 1
ATOM 1544 C C . ASN A 1 192 ? 0.785 -3.131 -19.660 1.00 94.94 192 ASN A C 1
ATOM 1546 O O . ASN A 1 192 ? -0.133 -2.901 -18.867 1.00 94.94 192 ASN A O 1
ATOM 1550 N N . GLY A 1 193 ? 1.618 -2.175 -20.063 1.00 94.38 193 GLY A N 1
ATOM 1551 C CA . GLY A 1 193 ? 1.556 -0.788 -19.623 1.00 94.38 193 GLY A CA 1
ATOM 1552 C C . GLY A 1 193 ? 2.545 0.102 -20.365 1.00 94.38 193 GLY A C 1
ATOM 1553 O O . GLY A 1 193 ? 3.102 -0.297 -21.383 1.00 94.38 193 GLY A O 1
ATOM 1554 N N . GLN A 1 194 ? 2.742 1.324 -19.874 1.00 94.31 194 GLN A N 1
ATOM 1555 C CA . GLN A 1 194 ? 3.646 2.295 -20.490 1.00 94.31 194 GLN A CA 1
ATOM 1556 C C . GLN A 1 194 ? 4.599 2.898 -19.463 1.00 94.31 194 GLN A C 1
ATOM 1558 O O . GLN A 1 194 ? 4.173 3.414 -18.430 1.00 94.31 194 GLN A O 1
ATOM 1563 N N . TYR A 1 195 ? 5.887 2.895 -19.786 1.00 94.19 195 TYR A N 1
ATOM 1564 C CA . TYR A 1 195 ? 6.875 3.687 -19.073 1.00 94.19 195 TYR A CA 1
ATOM 1565 C C . TYR A 1 195 ? 7.238 4.912 -19.910 1.00 94.19 195 TYR A C 1
ATOM 1567 O O . TYR A 1 195 ? 7.697 4.780 -21.042 1.00 94.19 195 TYR A O 1
ATOM 1575 N N . ILE A 1 196 ? 6.995 6.101 -19.366 1.00 93.44 196 ILE A N 1
ATOM 1576 C CA . ILE A 1 196 ? 7.267 7.379 -20.021 1.00 93.44 196 ILE A CA 1
ATOM 1577 C C . ILE A 1 196 ? 8.382 8.064 -19.240 1.00 93.44 196 ILE A C 1
ATOM 1579 O O . ILE A 1 196 ? 8.270 8.260 -18.031 1.00 93.44 196 ILE A O 1
ATOM 1583 N N . VAL A 1 197 ? 9.462 8.442 -19.915 1.00 91.25 197 VAL A N 1
ATOM 1584 C CA . VAL A 1 197 ? 10.608 9.051 -19.240 1.00 91.25 197 VAL A CA 1
ATOM 1585 C C . VAL A 1 197 ? 11.279 10.114 -20.095 1.00 91.25 197 VAL A C 1
ATOM 1587 O O . VAL A 1 197 ? 11.341 9.993 -21.318 1.00 91.25 197 VAL A O 1
ATOM 1590 N N . SER A 1 198 ? 11.781 11.161 -19.442 1.00 89.44 198 SER A N 1
ATOM 1591 C CA . SER A 1 198 ? 12.706 12.127 -20.032 1.00 89.44 198 SER A CA 1
ATOM 1592 C C . SER A 1 198 ? 14.153 11.682 -19.784 1.00 89.44 198 SER A C 1
ATOM 1594 O O . SER A 1 198 ? 14.542 11.339 -18.665 1.00 89.44 198 SER A O 1
ATOM 1596 N N . ILE A 1 199 ? 14.967 11.661 -20.842 1.00 86.50 199 ILE A N 1
ATOM 1597 C CA . ILE A 1 199 ? 16.380 11.283 -20.754 1.00 86.50 199 ILE A CA 1
ATOM 1598 C C . ILE A 1 199 ? 17.239 12.128 -21.693 1.00 86.50 199 ILE A C 1
ATOM 1600 O O . ILE A 1 199 ? 16.818 12.473 -22.798 1.00 86.50 199 ILE A O 1
ATOM 1604 N N . LEU A 1 200 ? 18.449 12.461 -21.243 1.00 86.38 200 LEU A N 1
ATOM 1605 C CA . LEU A 1 200 ? 19.453 13.113 -22.076 1.00 86.38 200 LEU A CA 1
ATOM 1606 C C . LEU A 1 200 ? 20.047 12.102 -23.061 1.00 86.38 200 LEU A C 1
ATOM 1608 O O . LEU A 1 200 ? 20.433 10.995 -22.686 1.00 86.38 200 LEU A O 1
ATOM 1612 N N . SER A 1 201 ? 20.126 12.488 -24.334 1.00 82.69 201 SER A N 1
ATOM 1613 C CA . SER A 1 201 ? 20.593 11.607 -25.410 1.00 82.69 201 SER A CA 1
ATOM 1614 C C . SER A 1 201 ? 22.067 11.207 -25.281 1.00 82.69 201 SER A C 1
ATOM 1616 O O . SER A 1 201 ? 22.472 10.194 -25.834 1.00 82.69 201 SER A O 1
ATOM 1618 N N . ASP A 1 202 ? 22.875 11.995 -24.569 1.00 82.94 202 ASP A N 1
ATOM 1619 C CA . ASP A 1 202 ? 24.317 11.781 -24.390 1.00 82.94 202 ASP A CA 1
ATOM 1620 C C . ASP A 1 202 ? 24.663 10.594 -23.475 1.00 82.94 202 ASP A C 1
ATOM 1622 O O . ASP A 1 202 ? 25.799 10.120 -23.485 1.00 82.94 202 ASP A O 1
ATOM 1626 N N . LYS A 1 203 ? 23.684 10.068 -22.730 1.00 79.94 203 LYS A N 1
ATOM 1627 C CA . LYS A 1 203 ? 23.815 8.837 -21.938 1.00 79.94 203 LYS A CA 1
ATOM 1628 C C . LYS A 1 203 ? 24.033 7.591 -22.789 1.00 79.94 203 LYS A C 1
ATOM 1630 O O . LYS A 1 203 ? 24.565 6.605 -22.284 1.00 79.94 203 LYS A O 1
ATOM 1635 N N . PHE A 1 204 ? 23.632 7.632 -24.054 1.00 82.62 204 PHE A N 1
ATOM 1636 C CA . PHE A 1 204 ? 23.649 6.488 -24.951 1.00 82.62 204 PHE A CA 1
ATOM 1637 C C . PHE A 1 204 ? 24.668 6.698 -26.061 1.00 82.62 204 PHE A C 1
ATOM 1639 O O . PHE A 1 204 ? 24.678 7.727 -26.732 1.00 82.62 204 PHE A O 1
ATOM 1646 N N . SER A 1 205 ? 25.531 5.706 -26.260 1.00 80.56 205 SER A N 1
ATOM 1647 C CA . SER A 1 205 ? 26.613 5.775 -27.252 1.00 80.56 205 SER A CA 1
ATOM 1648 C C . SER A 1 205 ? 26.623 4.599 -28.222 1.00 80.56 205 SER A C 1
ATOM 1650 O O . SER A 1 205 ? 27.340 4.645 -29.220 1.00 80.56 205 SER A O 1
ATOM 1652 N N . GLU A 1 206 ? 25.823 3.563 -27.966 1.00 86.75 206 GLU A N 1
ATOM 1653 C CA . GLU A 1 206 ? 25.764 2.373 -28.807 1.00 86.75 206 GLU A CA 1
ATOM 1654 C C . GLU A 1 206 ? 24.653 2.492 -29.857 1.00 86.75 206 GLU A C 1
ATOM 1656 O O . GLU A 1 206 ? 23.567 3.009 -29.589 1.00 86.75 206 GLU A O 1
ATOM 1661 N N . ASP A 1 207 ? 24.891 1.942 -31.051 1.00 85.25 207 ASP A N 1
ATOM 1662 C CA . ASP A 1 207 ? 23.919 1.958 -32.156 1.00 85.25 207 ASP A CA 1
ATOM 1663 C C . ASP A 1 207 ? 22.569 1.324 -31.769 1.00 85.25 207 ASP A C 1
ATOM 1665 O O . ASP A 1 207 ? 21.509 1.736 -32.250 1.00 85.25 207 ASP A O 1
ATOM 1669 N N . VAL A 1 208 ? 22.596 0.324 -30.881 1.00 84.44 208 VAL A N 1
ATOM 1670 C CA . VAL A 1 208 ? 21.399 -0.358 -30.366 1.00 84.44 208 VAL A CA 1
ATOM 1671 C C . VAL A 1 208 ? 20.548 0.583 -29.511 1.00 84.44 208 VAL A C 1
ATOM 1673 O O . VAL A 1 208 ? 19.320 0.594 -29.645 1.00 84.44 208 VAL A O 1
ATOM 1676 N N . ASP A 1 209 ? 21.185 1.410 -28.683 1.00 84.81 209 ASP A N 1
ATOM 1677 C CA . ASP A 1 209 ? 20.488 2.388 -27.851 1.00 84.81 209 ASP A CA 1
ATOM 1678 C C . ASP A 1 209 ? 19.843 3.467 -28.725 1.00 84.81 209 ASP A C 1
ATOM 1680 O O . ASP A 1 209 ? 18.665 3.781 -28.564 1.00 84.81 209 ASP A O 1
ATOM 1684 N N . LEU A 1 210 ? 20.589 3.987 -29.707 1.00 84.00 210 LEU A N 1
ATOM 1685 C CA . LEU A 1 210 ? 20.100 5.006 -30.640 1.00 84.00 210 LEU A CA 1
ATOM 1686 C C . LEU A 1 210 ? 18.890 4.509 -31.434 1.00 84.00 210 LEU A C 1
ATOM 1688 O O . LEU A 1 210 ? 17.933 5.255 -31.653 1.00 84.00 210 LEU A O 1
ATOM 1692 N N . LYS A 1 211 ? 18.905 3.236 -31.841 1.00 86.50 211 LYS A N 1
ATOM 1693 C CA . LYS A 1 211 ? 17.758 2.604 -32.494 1.00 86.50 211 LYS A CA 1
ATOM 1694 C C . LYS A 1 211 ? 16.558 2.508 -31.550 1.00 86.50 211 LYS A C 1
ATOM 1696 O O . LYS A 1 211 ? 15.465 2.910 -31.931 1.00 86.50 211 LYS A O 1
ATOM 1701 N N . THR A 1 212 ? 16.772 2.047 -30.319 1.00 85.62 212 THR A N 1
ATOM 1702 C CA . THR A 1 212 ? 15.717 1.940 -29.298 1.00 85.62 212 THR A CA 1
ATOM 1703 C C . THR A 1 212 ? 15.087 3.300 -29.001 1.00 85.62 212 THR A C 1
ATOM 1705 O O . THR A 1 212 ? 13.864 3.411 -28.957 1.00 85.62 212 THR A O 1
ATOM 1708 N N . MET A 1 213 ? 15.904 4.348 -28.868 1.00 85.50 213 MET A N 1
ATOM 1709 C CA . MET A 1 213 ? 15.439 5.723 -28.681 1.00 85.50 213 MET A CA 1
ATOM 1710 C C . MET A 1 213 ? 14.613 6.198 -29.866 1.00 85.50 213 MET A C 1
ATOM 1712 O O . MET A 1 213 ? 13.539 6.754 -29.682 1.00 85.50 213 MET A O 1
ATOM 1716 N N . LYS A 1 214 ? 15.069 5.949 -31.093 1.00 85.88 214 LYS A N 1
ATOM 1717 C CA . LYS A 1 214 ? 14.334 6.355 -32.292 1.00 85.88 214 LYS A CA 1
ATOM 1718 C C . LYS A 1 214 ? 12.977 5.658 -32.414 1.00 85.88 214 LYS A C 1
ATOM 1720 O O . LYS A 1 214 ? 12.009 6.300 -32.810 1.00 85.88 214 LYS A O 1
ATOM 1725 N N . ASP A 1 215 ? 12.916 4.373 -32.079 1.00 88.94 215 ASP A N 1
ATOM 1726 C CA . ASP A 1 215 ? 11.698 3.567 -32.196 1.00 88.94 215 ASP A CA 1
ATOM 1727 C C . ASP A 1 215 ? 10.668 3.901 -31.096 1.00 88.94 215 ASP A C 1
ATOM 1729 O O . ASP A 1 215 ? 9.472 3.697 -31.300 1.00 88.94 215 ASP A O 1
ATOM 1733 N N . ASN A 1 216 ? 11.113 4.450 -29.955 1.00 88.88 216 ASN A N 1
ATOM 1734 C CA . ASN A 1 216 ? 10.272 4.709 -28.777 1.00 88.88 216 ASN A CA 1
ATOM 1735 C C . ASN A 1 216 ? 10.180 6.193 -28.363 1.00 88.88 216 ASN A C 1
ATOM 1737 O O . ASN A 1 216 ? 9.486 6.520 -27.401 1.00 88.88 216 ASN A O 1
ATOM 1741 N N . SER A 1 217 ? 10.849 7.108 -29.070 1.00 89.38 217 SER A N 1
ATOM 1742 C CA . SER A 1 217 ? 10.783 8.546 -28.794 1.00 89.38 217 SER A CA 1
ATOM 1743 C C . SER A 1 217 ? 9.602 9.192 -29.509 1.00 89.38 217 SER A C 1
ATOM 1745 O O . SER A 1 217 ? 9.440 9.094 -30.725 1.00 89.38 217 SER A O 1
ATOM 1747 N N . ILE A 1 218 ? 8.781 9.894 -28.731 1.00 88.38 218 ILE A N 1
ATOM 1748 C CA . ILE A 1 218 ? 7.640 10.671 -29.233 1.00 88.38 218 ILE A CA 1
ATOM 1749 C C . ILE A 1 218 ? 8.029 12.145 -29.419 1.00 88.38 218 ILE A C 1
ATOM 1751 O O . ILE A 1 218 ? 7.475 12.837 -30.274 1.00 88.38 218 ILE A O 1
ATOM 1755 N N . LEU A 1 219 ? 8.976 12.638 -28.617 1.00 88.81 219 LEU A N 1
ATOM 1756 C CA . LEU A 1 219 ? 9.400 14.032 -28.605 1.00 88.81 219 LEU A CA 1
ATOM 1757 C C . LEU A 1 219 ? 10.900 14.122 -28.322 1.00 88.81 219 LEU A C 1
ATOM 1759 O O . LEU A 1 219 ? 11.362 13.719 -27.260 1.00 88.81 219 LEU A O 1
ATOM 1763 N N . GLU A 1 220 ? 11.633 14.732 -29.249 1.00 88.69 220 GLU A N 1
ATOM 1764 C CA . GLU A 1 220 ? 13.049 15.058 -29.094 1.00 88.69 220 GLU A CA 1
ATOM 1765 C C . GLU A 1 220 ? 13.220 16.580 -29.087 1.00 88.69 220 GLU A C 1
ATOM 1767 O O . GLU A 1 220 ? 12.714 17.281 -29.971 1.00 88.69 220 GLU A O 1
ATOM 1772 N N . LEU A 1 221 ? 13.921 17.094 -28.075 1.00 89.00 221 LEU A N 1
ATOM 1773 C CA . LEU A 1 221 ? 14.195 18.517 -27.905 1.00 89.00 221 LEU A CA 1
ATOM 1774 C C . LEU A 1 221 ? 15.698 18.769 -27.984 1.00 89.00 221 LEU A C 1
ATOM 1776 O O . LEU A 1 221 ? 16.496 18.014 -27.438 1.00 89.00 221 LEU A O 1
ATOM 1780 N N . SER A 1 222 ? 16.083 19.867 -28.628 1.00 88.56 222 SER A N 1
ATOM 1781 C CA . SER A 1 222 ? 17.481 20.285 -28.742 1.00 88.56 222 SER A CA 1
ATOM 1782 C C . SER A 1 222 ? 17.625 21.795 -28.562 1.00 88.56 222 SER A C 1
ATOM 1784 O O . SER A 1 222 ? 16.639 22.536 -28.511 1.00 88.56 222 SER A O 1
ATOM 1786 N N . SER A 1 223 ? 18.866 22.284 -28.500 1.00 86.19 223 SER A N 1
ATOM 1787 C CA . SER A 1 223 ? 19.156 23.723 -28.430 1.00 86.19 223 SER A CA 1
ATOM 1788 C C . SER A 1 223 ? 18.572 24.510 -29.610 1.00 86.19 223 SER A C 1
ATOM 1790 O O . SER A 1 223 ? 18.210 25.676 -29.446 1.00 86.19 223 SER A O 1
ATOM 1792 N N . THR A 1 224 ? 18.443 23.870 -30.776 1.00 88.19 224 THR A N 1
ATOM 1793 C CA . THR A 1 224 ? 17.881 24.444 -32.005 1.00 88.19 224 THR A CA 1
ATOM 1794 C C . THR A 1 224 ? 16.409 24.088 -32.228 1.00 88.19 224 THR A C 1
ATOM 1796 O O . THR A 1 224 ? 15.750 24.738 -33.036 1.00 88.19 224 THR A O 1
ATOM 1799 N N . ASN A 1 225 ? 15.869 23.102 -31.505 1.00 86.69 225 ASN A N 1
ATOM 1800 C CA . ASN A 1 225 ? 14.478 22.660 -31.594 1.00 86.69 225 ASN A CA 1
ATOM 1801 C C . ASN A 1 225 ? 13.861 22.525 -30.194 1.00 86.69 225 ASN A C 1
ATOM 1803 O O . ASN A 1 225 ? 13.717 21.430 -29.651 1.00 86.69 225 ASN A O 1
ATOM 1807 N N . LYS A 1 226 ? 13.526 23.665 -29.588 1.00 88.12 226 LYS A N 1
ATOM 1808 C CA . LYS A 1 226 ? 12.885 23.722 -28.268 1.00 88.12 226 LYS A CA 1
ATOM 1809 C C . LYS A 1 226 ? 11.370 23.573 -28.375 1.00 88.12 226 LYS A C 1
ATOM 1811 O O . LYS A 1 226 ? 10.771 24.008 -29.356 1.00 88.12 226 LYS A O 1
ATOM 1816 N N . PHE A 1 227 ? 10.742 23.098 -27.299 1.00 87.06 227 PHE A N 1
ATOM 1817 C CA . PHE A 1 227 ? 9.294 22.866 -27.231 1.00 87.06 227 PHE A CA 1
ATOM 1818 C C . PHE A 1 227 ? 8.456 24.100 -27.611 1.00 87.06 227 PHE A C 1
ATOM 1820 O O . PHE A 1 227 ? 7.551 24.008 -28.436 1.00 87.06 227 PHE A O 1
ATOM 1827 N N . PHE A 1 228 ? 8.805 25.278 -27.078 1.00 88.62 228 PHE A N 1
ATOM 1828 C CA . PHE A 1 228 ? 8.107 26.535 -27.383 1.00 88.62 228 PHE A CA 1
ATOM 1829 C C . PHE A 1 228 ? 8.691 27.315 -28.572 1.00 88.62 228 PHE A C 1
ATOM 1831 O O . PHE A 1 228 ? 8.175 28.378 -28.903 1.00 88.62 228 PHE A O 1
ATOM 1838 N N . LYS A 1 229 ? 9.747 26.807 -29.227 1.00 75.94 229 LYS A N 1
ATOM 1839 C CA . LYS A 1 229 ? 10.450 27.472 -30.343 1.00 75.94 229 LYS A CA 1
ATOM 1840 C C . LYS A 1 229 ? 10.915 28.915 -30.049 1.00 75.94 229 LYS A C 1
ATOM 1842 O O . LYS A 1 229 ? 10.942 29.737 -30.963 1.00 75.94 229 LYS A O 1
ATOM 1847 N N . VAL A 1 230 ? 11.272 29.212 -28.792 1.00 69.31 230 VAL A N 1
ATOM 1848 C CA . VAL A 1 230 ? 11.788 30.523 -28.331 1.00 69.31 230 VAL A CA 1
ATOM 1849 C C . VAL A 1 230 ? 13.292 30.492 -28.092 1.00 69.31 230 VAL A C 1
ATOM 1851 O O . VAL A 1 230 ? 13.784 29.544 -27.434 1.00 69.31 230 VAL A O 1
#

Secondary structure (DSSP, 8-state):
-HHHHHHHHHHHHHHHHHHHHHHHHHHH---HHHHHHHHHHHHHHHHHHHHHHHHHHHHHHHHHHHHHHHHHHHHHHHHHHHHHHHHHHHHHHHHHHHHHHHHHHHHHHSS-EEEEEEEETTTTEEEEEEEESSTT--S--HHHHHHHHHHHHHHHHHHTT--S--EEEES--TTS-HHHHHHHHHHHHTSSSEEEE---GGG--SHHHHHHHHHH-S----SSS-TT--

Organism: NCBI:txid82987

Sequence (230 aa):
MLKKKEGIDAVNEKINDFHAQESSLFKTIKEPETLNSINQLFNKLTELRENLASIETNLTRINDTNALIKSLEDSKDKLLDEIELAVQGLEKNIEIFNEFFGDLTKEIYGERYIFDLSFDIDKGKCNFDISCVTPNSNGGKKKGEITAFDLAYIKFVDKVKLKRPTFVIHDSIEDVDVNQIRDIFIEANNINGQYIVSILSDKFSEDVDLKTMKDNSILELSSTNKFFKV

Radius of gyration: 41.1 Å; chains: 1; bounding box: 84×42×106 Å

InterPro domains:
  IPR018760 Domain of unknown function DUF2326 [PF10088] (105-230)